Protein AF-A0A845ZC72-F1 (afdb_monomer_lite)

pLDDT: mean 88.49, std 12.2, range [38.62, 98.19]

Secondary structure (DSSP, 8-state):
--HHHHHHHHTTT---SB--TT-SSSS-HHHHHHHHHHHHHS-GGG--HHHHTTSEEEEBTTSBEEESSSTTSPBBP-TT--HHHHHHHHHTT--BB---HHHHHHHHHHHHHSTTSS-PBP-HHHHHHHHHHHHHHH-PPPP-HHHHHHHHHHHT-GGGGSSTTPPPHHHHHHHHHSS-EEPTTS-EE-TTSTT-----TT-PPP--------

Radius of gyration: 21.32 Å; chains: 1; bounding box: 59×28×67 Å

Structure (mmCIF, N/CA/C/O backbone):
data_AF-A0A845ZC72-F1
#
_entry.id   AF-A0A845ZC72-F1
#
loop_
_atom_site.group_PDB
_atom_site.id
_atom_site.type_symbol
_atom_site.label_atom_id
_atom_site.label_alt_id
_atom_site.label_comp_id
_atom_site.label_asym_id
_atom_site.label_entity_id
_atom_site.label_seq_id
_atom_site.pdbx_PDB_ins_code
_atom_site.Cartn_x
_atom_site.Cartn_y
_atom_site.Cartn_z
_atom_site.occupancy
_atom_site.B_iso_or_equiv
_atom_site.auth_seq_id
_atom_site.auth_comp_id
_atom_site.auth_asym_id
_atom_site.auth_atom_id
_atom_site.pdbx_PDB_model_num
ATOM 1 N N . MET A 1 1 ? -19.278 8.311 24.575 1.00 68.69 1 MET A N 1
ATOM 2 C CA . MET A 1 1 ? -18.038 8.676 23.867 1.00 68.69 1 MET A CA 1
ATOM 3 C C . MET A 1 1 ? -18.352 8.708 22.385 1.00 68.69 1 MET A C 1
ATOM 5 O O . MET A 1 1 ? -18.855 7.712 21.873 1.00 68.69 1 MET A O 1
ATOM 9 N N . ASN A 1 2 ? -18.176 9.854 21.730 1.00 89.12 2 ASN A N 1
ATOM 10 C CA . ASN A 1 2 ? -18.371 9.951 20.277 1.00 89.12 2 ASN A CA 1
ATOM 11 C C . ASN A 1 2 ? -17.138 9.403 19.524 1.00 89.12 2 ASN A C 1
ATOM 13 O O . ASN A 1 2 ? -16.085 9.188 20.126 1.00 89.12 2 ASN A O 1
ATOM 17 N N . ALA A 1 3 ? -17.265 9.151 18.217 1.00 89.88 3 ALA A N 1
ATOM 18 C CA . ALA A 1 3 ? -16.192 8.538 17.425 1.00 89.88 3 ALA A CA 1
ATOM 19 C C . ALA A 1 3 ? -14.898 9.373 17.433 1.00 89.88 3 ALA A C 1
ATOM 21 O O . ALA A 1 3 ? -13.806 8.815 17.501 1.00 89.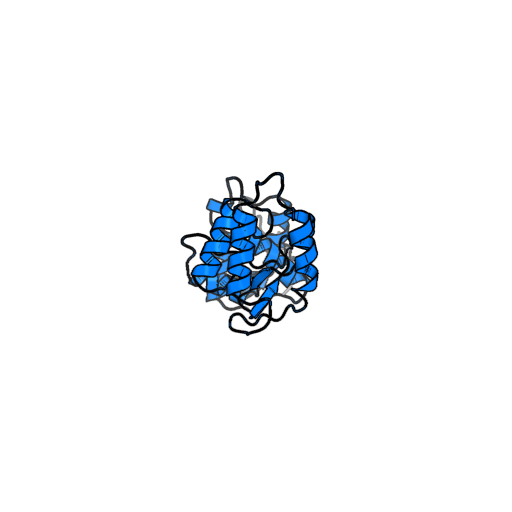88 3 ALA A O 1
ATOM 22 N N . THR A 1 4 ? -15.014 10.702 17.420 1.00 92.38 4 THR A N 1
ATOM 23 C CA . THR A 1 4 ? -13.878 11.630 17.472 1.00 92.38 4 THR A CA 1
ATOM 24 C C . THR A 1 4 ? -13.120 11.545 18.798 1.00 92.38 4 THR A C 1
ATOM 26 O O . THR A 1 4 ? -11.896 11.458 18.801 1.00 92.38 4 THR A O 1
ATOM 29 N N . GLU A 1 5 ? -13.826 11.540 19.930 1.00 91.25 5 GLU A N 1
ATOM 30 C CA . GLU A 1 5 ? -13.237 11.336 21.260 1.00 91.25 5 GLU A CA 1
ATOM 31 C C . GLU A 1 5 ? -12.552 9.977 21.356 1.00 91.25 5 GLU A C 1
ATOM 33 O O . GLU A 1 5 ? -11.440 9.888 21.870 1.00 91.25 5 GLU A O 1
ATOM 38 N N . PHE A 1 6 ? -13.190 8.929 20.824 1.00 91.19 6 PHE A N 1
ATOM 39 C CA . PHE A 1 6 ? -12.589 7.603 20.791 1.00 91.19 6 PHE A CA 1
ATOM 40 C C . PHE A 1 6 ? -11.282 7.612 19.998 1.00 91.19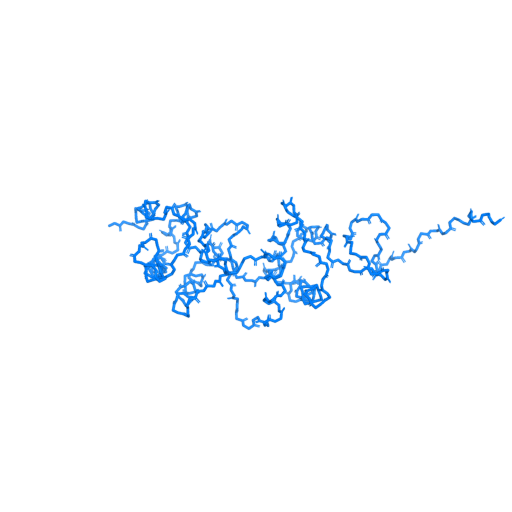 6 PHE A C 1
ATOM 42 O O . PHE A 1 6 ? -10.259 7.206 20.538 1.00 91.19 6 PHE A O 1
ATOM 49 N N . ALA A 1 7 ? -11.281 8.161 18.777 1.00 90.62 7 ALA A N 1
ATOM 50 C CA . ALA A 1 7 ? -10.077 8.280 17.958 1.00 90.62 7 ALA A CA 1
ATOM 51 C C . ALA A 1 7 ? -8.967 9.071 18.672 1.00 90.62 7 ALA A C 1
ATOM 53 O O . ALA A 1 7 ? -7.827 8.626 18.708 1.00 90.62 7 ALA A O 1
ATOM 54 N N . ARG A 1 8 ? -9.285 10.191 19.334 1.00 90.88 8 ARG A N 1
ATOM 55 C CA . ARG A 1 8 ? -8.293 10.950 20.122 1.00 90.88 8 ARG A CA 1
ATOM 56 C C . ARG A 1 8 ? -7.717 10.158 21.288 1.00 90.88 8 ARG A C 1
ATOM 58 O O . ARG A 1 8 ? -6.565 10.361 21.639 1.00 90.88 8 ARG A O 1
ATOM 65 N N . ASN A 1 9 ? -8.480 9.251 21.885 1.00 89.12 9 ASN A N 1
ATOM 66 C CA . ASN A 1 9 ? -7.958 8.412 22.959 1.00 89.12 9 ASN A CA 1
ATOM 67 C C . ASN A 1 9 ? -7.006 7.322 22.437 1.00 89.12 9 ASN A C 1
ATOM 69 O O . ASN A 1 9 ? -6.094 6.929 23.163 1.00 89.12 9 ASN A O 1
ATOM 73 N N . LEU A 1 10 ? -7.153 6.872 21.182 1.00 89.62 10 LEU A N 1
ATOM 74 C CA . LEU A 1 10 ? -6.269 5.858 20.589 1.00 89.62 10 LEU A CA 1
ATOM 75 C C . LEU A 1 10 ? -4.829 6.357 20.394 1.00 89.62 10 LEU A C 1
ATOM 77 O O . LEU A 1 10 ? -3.909 5.544 20.459 1.00 89.62 10 LEU A O 1
ATOM 81 N N . THR A 1 11 ? -4.595 7.666 20.217 1.00 82.12 11 THR A N 1
ATOM 82 C CA . THR A 1 11 ? -3.225 8.210 20.085 1.00 82.12 11 THR A CA 1
ATOM 83 C C . THR A 1 11 ? -2.376 7.978 21.334 1.00 82.12 11 THR A C 1
ATOM 85 O O . THR A 1 11 ? -1.157 7.944 21.241 1.00 82.12 11 THR A O 1
ATOM 88 N N . ASN A 1 12 ? -3.006 7.800 22.499 1.00 81.56 12 ASN A N 1
ATOM 89 C CA . ASN A 1 12 ? -2.303 7.492 23.747 1.00 81.56 12 ASN A CA 1
ATOM 90 C C . ASN A 1 12 ? -1.957 5.999 23.878 1.00 81.56 12 ASN A C 1
ATOM 92 O O . ASN A 1 12 ? -1.184 5.628 24.756 1.00 81.56 12 ASN A O 1
ATOM 96 N N . ILE A 1 13 ? -2.556 5.148 23.040 1.00 79.38 13 ILE A N 1
ATOM 97 C CA . ILE A 1 13 ? -2.392 3.689 23.061 1.00 79.38 13 ILE A CA 1
ATOM 98 C C . ILE A 1 13 ? -1.370 3.263 22.006 1.00 79.38 13 ILE A C 1
ATOM 100 O O . ILE A 1 13 ? -0.486 2.458 22.280 1.00 79.38 13 ILE A O 1
ATOM 104 N N . VAL A 1 14 ? -1.469 3.821 20.800 1.00 79.38 14 VAL A N 1
ATOM 105 C CA . VAL A 1 14 ? -0.548 3.523 19.700 1.00 79.38 14 VAL A CA 1
ATOM 106 C C . VAL A 1 14 ? 0.698 4.394 19.839 1.00 79.38 14 VAL A C 1
ATOM 108 O O . VAL A 1 14 ? 0.774 5.487 19.284 1.00 79.38 14 VAL A O 1
ATOM 111 N N . SER A 1 15 ? 1.666 3.916 20.619 1.00 67.00 15 SER A N 1
ATOM 112 C CA . SER A 1 15 ? 2.926 4.622 20.895 1.00 67.00 15 SER A CA 1
ATOM 113 C C . SER A 1 15 ? 4.124 4.093 20.100 1.00 67.00 15 SER A C 1
ATOM 115 O O . SER A 1 15 ? 5.144 4.775 20.011 1.00 67.00 15 SER A O 1
ATOM 117 N N . SER A 1 16 ? 4.008 2.897 19.514 1.00 67.94 16 SER A N 1
ATOM 118 C CA . SER A 1 16 ? 5.070 2.225 18.762 1.00 67.94 16 SER A CA 1
ATOM 119 C C . SER A 1 16 ? 4.627 1.913 17.337 1.00 67.94 16 SER A C 1
ATOM 121 O O . SER A 1 16 ? 3.490 1.505 17.101 1.00 67.94 16 SER A O 1
ATOM 123 N N . ILE A 1 17 ? 5.561 2.072 16.400 1.00 81.50 17 ILE A N 1
ATOM 124 C CA . ILE A 1 17 ? 5.427 1.605 15.016 1.00 81.50 17 ILE A CA 1
ATOM 125 C C . ILE A 1 17 ? 5.755 0.119 14.884 1.00 81.50 17 ILE A C 1
ATOM 127 O O . ILE A 1 17 ? 5.229 -0.522 13.989 1.00 81.50 17 ILE A O 1
ATOM 131 N N . GLN A 1 18 ? 6.577 -0.449 15.772 1.00 91.38 18 GLN A N 1
ATOM 132 C CA . GLN A 1 18 ? 6.857 -1.882 15.770 1.00 91.38 18 GLN A CA 1
ATOM 133 C C . GLN A 1 18 ? 5.648 -2.629 16.328 1.00 91.38 18 GLN A C 1
ATOM 135 O O . GLN A 1 18 ? 5.233 -2.377 17.464 1.00 91.38 18 GLN A O 1
ATOM 140 N N . TRP A 1 19 ? 5.103 -3.546 15.534 1.00 92.31 19 TRP A N 1
ATOM 141 C CA . TRP A 1 19 ? 3.861 -4.237 15.834 1.00 92.31 19 TRP A CA 1
ATOM 142 C C . TRP A 1 19 ? 4.103 -5.677 16.265 1.00 92.31 19 TRP A C 1
ATOM 144 O O . TRP A 1 19 ? 4.835 -6.429 15.626 1.00 92.31 19 TRP A O 1
ATOM 154 N N . GLN A 1 20 ? 3.467 -6.064 17.367 1.00 92.62 20 GLN A N 1
ATOM 155 C CA . GLN A 1 20 ? 3.511 -7.420 17.902 1.00 92.62 20 GLN A CA 1
ATOM 156 C C . GLN A 1 20 ? 2.084 -7.982 17.894 1.00 92.62 20 GLN A C 1
ATOM 158 O O . GLN A 1 20 ? 1.360 -7.807 18.876 1.00 92.62 20 GLN A O 1
ATOM 163 N N . PRO A 1 21 ? 1.645 -8.647 16.807 1.00 92.19 21 PRO A N 1
ATOM 164 C CA . PRO A 1 21 ? 0.250 -9.071 16.651 1.00 92.19 21 PRO A CA 1
ATOM 165 C C . PRO A 1 21 ? -0.219 -10.009 17.771 1.00 92.19 21 PRO A C 1
ATOM 167 O O . PRO A 1 21 ? -1.359 -9.908 18.220 1.00 92.19 21 PRO A O 1
ATOM 170 N N . HIS A 1 22 ? 0.681 -10.860 18.273 1.00 93.00 22 HIS A N 1
ATOM 171 C CA . HIS A 1 22 ? 0.429 -11.809 19.365 1.00 93.00 22 HIS A CA 1
ATOM 172 C C . HIS A 1 22 ? 0.960 -11.331 20.728 1.00 93.00 22 HIS A C 1
ATOM 174 O O . HIS A 1 22 ? 1.070 -12.126 21.659 1.00 93.00 22 HIS A O 1
ATOM 180 N N . GLY A 1 23 ? 1.338 -10.054 20.845 1.00 87.81 23 GLY A N 1
ATOM 181 C CA . GLY A 1 23 ? 1.827 -9.475 22.093 1.00 87.81 23 GLY A CA 1
ATOM 182 C C . GLY A 1 23 ? 0.712 -9.241 23.116 1.00 87.81 23 GLY A C 1
ATOM 183 O O . GLY A 1 23 ? -0.449 -9.012 22.772 1.00 87.81 23 GLY A O 1
ATOM 184 N N . GLU A 1 24 ? 1.077 -9.242 24.398 1.00 87.50 24 GLU A N 1
ATOM 185 C CA . GLU A 1 24 ? 0.153 -8.921 25.498 1.00 87.50 24 GLU A CA 1
ATOM 186 C C . GLU A 1 24 ? -0.160 -7.417 25.582 1.00 87.50 24 GLU A C 1
ATOM 188 O O . GLU A 1 24 ? -1.193 -7.017 26.118 1.00 87.50 24 GLU A O 1
ATOM 193 N N . ASN A 1 25 ? 0.717 -6.578 25.020 1.00 87.94 25 ASN A N 1
ATOM 194 C CA . ASN A 1 25 ? 0.577 -5.126 25.019 1.00 87.94 25 ASN A CA 1
ATOM 195 C C . ASN A 1 25 ? -0.193 -4.626 23.795 1.00 87.94 25 ASN A C 1
ATOM 197 O O . ASN A 1 25 ? -0.090 -5.175 22.699 1.00 87.94 25 ASN A O 1
ATOM 201 N N . LEU A 1 26 ? -0.923 -3.526 23.979 1.00 89.75 26 LEU A N 1
ATOM 202 C CA . LEU A 1 26 ? -1.581 -2.820 22.886 1.00 89.75 26 LEU A CA 1
ATOM 203 C C . LEU A 1 26 ? -0.580 -1.936 22.119 1.00 89.75 26 LEU A C 1
ATOM 205 O O . LEU A 1 26 ? 0.311 -1.362 22.747 1.00 89.75 26 LEU A O 1
ATOM 209 N N . PRO A 1 27 ? -0.759 -1.756 20.799 1.00 92.25 27 PRO A N 1
ATOM 210 C CA . PRO A 1 27 ? -1.765 -2.401 19.952 1.00 92.25 27 PRO A CA 1
ATOM 211 C C . PRO A 1 27 ? -1.371 -3.836 19.547 1.00 92.25 27 PRO A C 1
ATOM 213 O O . PRO A 1 27 ? -0.310 -4.053 18.968 1.00 92.25 27 PRO A O 1
ATOM 216 N N . ASN A 1 28 ? -2.265 -4.803 19.778 1.00 93.19 28 ASN A N 1
ATOM 217 C CA . ASN A 1 28 ? -2.160 -6.177 19.268 1.00 93.19 28 ASN A CA 1
ATOM 218 C C . ASN A 1 28 ? -3.296 -6.477 18.275 1.00 93.19 28 ASN A C 1
ATOM 220 O O . ASN A 1 28 ? -4.159 -5.631 18.026 1.00 93.19 28 ASN A O 1
ATOM 224 N N . GLU A 1 29 ? -3.290 -7.668 17.680 1.00 95.38 29 GLU A N 1
ATOM 225 C CA . GLU A 1 29 ? -4.225 -8.031 16.610 1.00 95.38 29 GLU A CA 1
ATOM 226 C C . GLU A 1 29 ? -5.695 -7.980 17.048 1.00 95.38 29 GLU A C 1
ATOM 228 O O . GLU A 1 29 ? -6.516 -7.340 16.392 1.00 95.38 29 GLU A O 1
ATOM 233 N N . GLN A 1 30 ? -6.021 -8.585 18.193 1.00 96.31 30 GLN A N 1
ATOM 234 C CA . GLN A 1 30 ? -7.389 -8.615 18.722 1.00 96.31 30 GLN A CA 1
ATOM 235 C C . GLN A 1 30 ? -7.934 -7.206 18.976 1.00 96.31 30 GLN A C 1
ATOM 237 O O . GLN A 1 30 ? -9.091 -6.904 18.680 1.00 96.31 30 GLN A O 1
ATOM 242 N N . TRP A 1 31 ? -7.086 -6.308 19.474 1.00 95.69 31 TRP A N 1
ATOM 243 C CA . TRP A 1 31 ? -7.454 -4.910 19.642 1.00 95.69 31 TRP A CA 1
ATOM 244 C C . TRP A 1 31 ? -7.689 -4.199 18.304 1.00 95.69 31 TRP A C 1
ATOM 246 O O . TRP A 1 31 ? -8.694 -3.498 18.171 1.00 95.69 31 TRP A O 1
ATOM 256 N N . LEU A 1 32 ? -6.830 -4.405 17.299 1.00 96.31 32 LEU A N 1
ATOM 257 C CA . LEU A 1 32 ? -7.022 -3.811 15.969 1.00 96.31 32 LEU A CA 1
ATOM 258 C C . LEU A 1 32 ? -8.321 -4.286 15.314 1.00 96.31 32 LEU A C 1
ATOM 260 O O . LEU A 1 32 ? -9.049 -3.462 14.760 1.00 96.31 32 LEU A O 1
ATOM 264 N N . ILE A 1 33 ? -8.665 -5.572 15.440 1.00 98.19 33 ILE A N 1
ATOM 265 C CA . ILE A 1 33 ? -9.938 -6.122 14.947 1.00 98.19 33 ILE A CA 1
ATOM 266 C C . ILE A 1 33 ? -11.120 -5.340 15.535 1.00 98.19 33 ILE A C 1
ATOM 268 O O . ILE A 1 33 ? -12.023 -4.923 14.805 1.00 98.19 33 ILE A O 1
ATOM 272 N N . LEU A 1 34 ? -11.112 -5.096 16.849 1.00 97.62 34 LEU A N 1
ATOM 273 C CA . LEU A 1 34 ? -12.169 -4.337 17.523 1.00 97.62 34 LEU A CA 1
ATOM 274 C C . LEU A 1 34 ? -12.214 -2.873 17.069 1.00 97.62 34 LEU A C 1
ATOM 276 O O . LEU A 1 34 ? -13.304 -2.334 16.871 1.00 97.62 34 LEU A O 1
ATOM 280 N N . VAL A 1 35 ? -11.056 -2.241 16.865 1.00 97.00 35 VAL A N 1
ATOM 281 C CA . VAL A 1 35 ? -10.960 -0.863 16.360 1.00 97.00 35 VAL A CA 1
ATOM 282 C C . VAL A 1 35 ? -11.558 -0.750 14.954 1.00 97.00 35 VAL A C 1
ATOM 284 O O . VAL A 1 35 ? -12.404 0.118 14.722 1.00 97.00 35 VAL A O 1
ATOM 287 N N . TYR A 1 36 ? -11.195 -1.645 14.030 1.00 98.06 36 TYR A N 1
ATOM 288 C CA . TYR A 1 36 ? -11.752 -1.651 12.673 1.00 98.06 36 TYR A CA 1
ATOM 289 C C . TYR A 1 36 ? -13.254 -1.940 12.667 1.00 98.06 36 TYR A C 1
ATOM 291 O O . TYR A 1 36 ? -14.009 -1.227 11.999 1.00 98.06 36 TYR A O 1
ATOM 299 N N . ARG A 1 37 ? -13.720 -2.915 13.459 1.00 97.94 37 ARG A N 1
ATOM 300 C CA . ARG A 1 37 ? -15.158 -3.198 13.612 1.00 97.94 37 ARG A CA 1
ATOM 301 C C . ARG A 1 37 ? -15.916 -1.976 14.135 1.00 97.94 37 ARG A C 1
ATOM 303 O O . ARG A 1 37 ? -16.939 -1.616 13.564 1.00 97.94 37 ARG A O 1
ATOM 310 N N . TYR A 1 38 ? -15.388 -1.282 15.146 1.00 97.19 38 TYR A N 1
ATOM 311 C CA . TYR A 1 38 ? -16.006 -0.064 15.673 1.00 97.19 38 TYR A CA 1
ATOM 312 C C . TYR A 1 38 ? -16.169 1.015 14.594 1.00 97.19 38 TYR A C 1
ATOM 314 O O . TYR A 1 38 ? -17.272 1.520 14.393 1.00 97.19 38 TYR A O 1
ATOM 322 N N . PHE A 1 39 ? -15.100 1.359 13.867 1.00 97.00 39 PHE A N 1
ATOM 323 C CA . PHE A 1 39 ? -15.170 2.418 12.852 1.00 97.00 39 PHE A CA 1
ATOM 324 C C . PHE A 1 39 ? -15.942 2.015 11.592 1.00 97.00 39 PHE A C 1
ATOM 326 O O . PHE A 1 39 ? -16.454 2.889 10.891 1.00 97.00 39 PHE A O 1
ATOM 333 N N . THR A 1 40 ? -16.096 0.717 11.329 1.00 97.31 40 THR A N 1
ATOM 334 C CA . THR A 1 40 ? -16.990 0.214 10.275 1.00 97.31 40 THR A CA 1
ATOM 335 C C . THR A 1 40 ? -18.453 0.563 10.572 1.00 97.31 40 THR A C 1
ATOM 337 O O . THR A 1 40 ? -19.181 0.988 9.676 1.00 97.31 40 THR A O 1
ATOM 340 N N . GLU A 1 41 ? -18.877 0.479 11.835 1.00 96.25 41 GLU A N 1
ATOM 341 C CA . GLU A 1 41 ? -20.245 0.827 12.250 1.00 96.25 41 GLU A CA 1
ATOM 342 C C . GLU A 1 41 ? -20.494 2.345 12.327 1.00 96.25 41 GLU A C 1
ATOM 344 O O . GLU A 1 41 ? -21.639 2.807 12.328 1.00 96.25 41 GLU A O 1
ATOM 349 N N . VAL A 1 42 ? -19.435 3.162 12.359 1.00 94.56 42 VAL A N 1
ATOM 350 C CA . VAL A 1 42 ? -19.565 4.624 12.342 1.00 94.56 42 VAL A CA 1
ATOM 351 C C . VAL A 1 42 ? -20.048 5.089 10.967 1.00 94.56 42 VAL A C 1
ATOM 353 O O . VAL A 1 42 ? -19.502 4.730 9.927 1.00 94.56 42 VAL A O 1
ATOM 356 N N . ASN A 1 43 ? -21.067 5.950 10.945 1.00 91.56 43 ASN A N 1
ATOM 357 C CA . ASN A 1 43 ? -21.563 6.551 9.708 1.00 91.56 43 ASN A CA 1
ATOM 358 C C . ASN A 1 43 ? -20.470 7.351 8.985 1.00 91.56 43 ASN A C 1
ATOM 360 O O . ASN A 1 43 ? -19.755 8.129 9.611 1.00 91.56 43 ASN A O 1
ATOM 364 N N . LYS A 1 44 ? -20.430 7.274 7.646 1.00 88.19 44 LYS A N 1
ATOM 365 C CA . LYS A 1 44 ? -19.425 7.956 6.804 1.00 88.19 44 LYS A CA 1
ATOM 366 C C . LYS A 1 44 ? -19.279 9.456 7.100 1.00 88.19 44 LYS A C 1
ATOM 368 O O . LYS A 1 44 ? -18.172 9.974 7.112 1.00 88.19 44 LYS A O 1
ATOM 373 N N . ARG A 1 45 ? -20.386 10.160 7.377 1.00 88.81 45 ARG A N 1
ATOM 374 C CA . ARG A 1 45 ? -20.384 11.605 7.705 1.00 88.81 45 ARG A CA 1
ATOM 375 C C . ARG A 1 45 ? -19.804 11.932 9.085 1.00 88.81 45 ARG A C 1
ATOM 377 O O . ARG A 1 45 ? -19.506 13.088 9.351 1.00 88.81 45 ARG A O 1
ATOM 384 N N . SER A 1 46 ? -19.705 10.940 9.960 1.00 91.81 46 SER A N 1
ATOM 385 C CA . SER A 1 46 ? -19.259 11.078 11.349 1.00 91.81 46 SER A CA 1
ATOM 386 C C . SER A 1 46 ? -17.927 10.373 11.603 1.00 91.81 46 SER A C 1
ATOM 388 O O . SER A 1 46 ? -17.476 10.332 12.746 1.00 91.81 46 SER A O 1
ATOM 390 N N . LEU A 1 47 ? -17.313 9.802 10.562 1.00 94.69 47 LEU A N 1
ATOM 391 C CA . LEU A 1 47 ? -16.011 9.166 10.665 1.00 94.69 47 LEU A CA 1
ATOM 392 C C . LEU A 1 47 ? -14.944 10.248 10.921 1.00 94.69 47 LEU A C 1
ATOM 394 O O . LEU A 1 47 ? -14.832 11.182 10.124 1.00 94.69 47 LEU A O 1
ATOM 398 N N . PRO A 1 48 ? -14.154 10.149 12.003 1.00 95.00 48 PRO A N 1
ATOM 399 C CA . PRO A 1 48 ? -13.161 11.157 12.368 1.00 95.00 48 PRO A CA 1
ATOM 400 C C . PRO A 1 48 ? -11.865 10.950 11.569 1.00 95.00 48 PRO A C 1
ATOM 402 O O . PRO A 1 48 ? -10.849 10.500 12.095 1.00 95.00 48 PRO A O 1
ATOM 405 N N . VAL A 1 49 ? -11.924 11.209 10.261 1.00 94.38 49 VAL A N 1
ATOM 406 C CA . VAL A 1 49 ? -10.835 10.910 9.315 1.00 94.38 49 VAL A CA 1
ATOM 407 C C . VAL A 1 49 ? -9.523 11.580 9.720 1.00 94.38 49 VAL A C 1
ATOM 409 O O . VAL A 1 49 ? -8.480 10.929 9.719 1.00 94.38 49 VAL A O 1
ATOM 412 N N . ASP A 1 50 ? -9.573 12.855 10.103 1.00 93.56 50 ASP A N 1
ATOM 413 C CA . ASP A 1 50 ? -8.377 13.630 10.445 1.00 93.56 50 ASP A CA 1
ATOM 414 C C . ASP A 1 50 ? -7.700 13.125 11.719 1.00 93.56 50 ASP A C 1
ATOM 416 O O . ASP A 1 50 ? -6.473 13.155 11.828 1.00 93.56 50 ASP A O 1
ATOM 420 N N . GLU A 1 51 ? -8.474 12.649 12.695 1.00 94.25 51 GLU A N 1
ATOM 421 C CA . GLU A 1 51 ? -7.932 11.972 13.866 1.00 94.25 51 GLU A CA 1
ATOM 422 C C . GLU A 1 51 ? -7.336 10.610 13.501 1.00 94.25 51 GLU A C 1
ATOM 424 O O . GLU A 1 51 ? -6.230 10.301 13.936 1.00 94.25 51 GLU A O 1
ATOM 429 N N . LEU A 1 52 ? -8.019 9.816 12.673 1.00 94.62 52 LEU A N 1
ATOM 430 C CA . LEU A 1 52 ? -7.563 8.473 12.304 1.00 94.62 52 LEU A CA 1
ATOM 431 C C . LEU A 1 52 ? -6.268 8.479 11.491 1.00 94.62 52 LEU A C 1
ATOM 433 O O . LEU A 1 52 ? -5.407 7.634 11.721 1.00 94.62 52 LEU A O 1
ATOM 437 N N . LYS A 1 53 ? -6.072 9.463 10.605 1.00 94.25 53 LYS A N 1
ATOM 438 C CA . LYS A 1 53 ? -4.819 9.628 9.843 1.00 94.25 53 LYS A CA 1
ATOM 439 C C . LYS A 1 53 ? -3.590 9.869 10.725 1.00 94.25 53 LYS A C 1
ATOM 441 O O . LYS A 1 53 ? -2.465 9.688 10.273 1.00 94.25 53 LYS A O 1
ATOM 446 N N . LYS A 1 54 ? -3.776 10.268 11.987 1.00 92.25 54 LYS A N 1
ATOM 447 C CA . LYS A 1 54 ? -2.673 10.507 12.931 1.00 92.25 54 LYS A CA 1
ATOM 448 C C . LYS A 1 54 ? -2.218 9.233 13.641 1.00 92.25 54 LYS A C 1
ATOM 450 O O . LYS A 1 54 ? -1.179 9.260 14.295 1.00 92.25 54 LYS A O 1
ATOM 455 N N . ILE A 1 55 ? -2.960 8.135 13.512 1.00 92.94 55 ILE A N 1
ATOM 456 C CA . ILE A 1 55 ? -2.771 6.917 14.299 1.00 92.94 55 ILE A CA 1
ATOM 457 C C . ILE A 1 55 ? -2.256 5.806 13.392 1.00 92.94 55 ILE A C 1
ATOM 459 O O . ILE A 1 55 ? -2.814 5.559 12.322 1.00 92.94 55 ILE A O 1
ATOM 463 N N . SER A 1 56 ? -1.202 5.120 13.829 1.00 94.94 56 SER A N 1
ATOM 464 C CA . SER A 1 56 ? -0.686 3.949 13.126 1.00 94.94 56 SER A CA 1
ATOM 465 C C . SER A 1 56 ? -1.588 2.737 13.365 1.00 94.94 56 SER A C 1
ATOM 467 O O . SER A 1 56 ? -1.475 2.064 14.385 1.00 94.94 56 SER A O 1
ATOM 469 N N . LEU A 1 57 ? -2.518 2.488 12.445 1.00 95.44 57 LEU A N 1
ATOM 470 C CA . LEU A 1 57 ? -3.501 1.400 12.543 1.00 95.44 57 LEU A CA 1
ATOM 471 C C . LEU A 1 57 ? -3.351 0.349 11.441 1.00 95.44 57 LEU A C 1
ATOM 473 O O . LEU A 1 57 ? -3.904 -0.737 11.575 1.00 95.44 57 LEU A O 1
ATOM 477 N N . VAL A 1 58 ? -2.633 0.666 10.362 1.00 96.62 58 VAL A N 1
ATOM 478 C CA . VAL A 1 58 ? -2.563 -0.172 9.162 1.00 96.62 58 VAL A CA 1
ATOM 479 C C . VAL A 1 58 ? -1.378 -1.131 9.286 1.00 96.62 58 VAL A C 1
ATOM 481 O O . VAL A 1 58 ? -0.243 -0.651 9.288 1.00 96.62 58 VAL A O 1
ATOM 484 N N . PRO A 1 59 ? -1.597 -2.449 9.416 1.00 96.38 59 PRO A N 1
ATOM 485 C CA . PRO A 1 59 ? -0.503 -3.404 9.550 1.00 96.38 59 PRO A CA 1
ATOM 486 C C . PRO A 1 59 ? 0.210 -3.584 8.211 1.00 96.38 59 PRO A C 1
ATOM 488 O O . PRO A 1 59 ? -0.444 -3.732 7.183 1.00 96.38 59 PRO A O 1
ATOM 491 N N . GLY A 1 60 ? 1.538 -3.541 8.223 1.00 96.06 60 GLY A N 1
ATOM 492 C CA . GLY A 1 60 ? 2.391 -3.825 7.075 1.00 96.06 60 GLY A CA 1
ATOM 493 C C . GLY A 1 60 ? 3.033 -5.209 7.155 1.00 96.06 60 GLY A C 1
ATOM 494 O O . GLY A 1 60 ? 3.242 -5.760 8.237 1.00 96.06 60 GLY A O 1
ATOM 495 N N . ASN A 1 61 ? 3.423 -5.737 5.996 1.00 94.12 61 ASN A N 1
ATOM 496 C CA . ASN A 1 61 ? 4.137 -7.010 5.834 1.00 94.12 61 ASN A CA 1
ATOM 497 C C . ASN A 1 61 ? 5.598 -7.009 6.330 1.00 94.12 61 ASN A C 1
ATOM 499 O O . ASN A 1 61 ? 6.382 -7.902 6.011 1.00 94.12 61 ASN A O 1
ATOM 503 N N . ASP A 1 62 ? 5.987 -5.971 7.057 1.00 93.44 62 ASP A N 1
ATOM 504 C CA . ASP A 1 62 ? 7.302 -5.751 7.647 1.00 93.44 62 ASP A CA 1
ATOM 505 C C . ASP A 1 62 ? 7.228 -5.667 9.183 1.00 93.44 62 ASP A C 1
ATOM 507 O O . ASP A 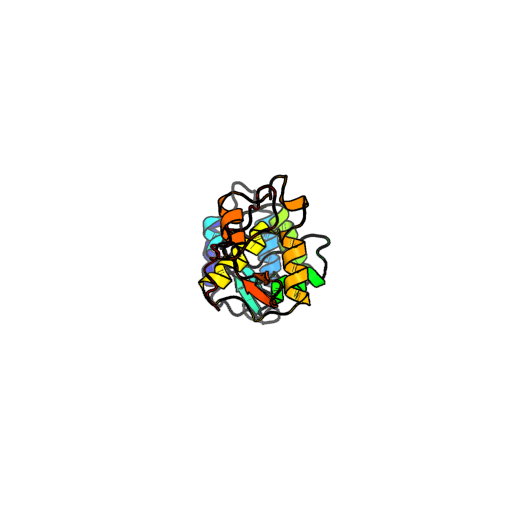1 62 ? 8.163 -5.214 9.842 1.00 93.44 62 ASP A O 1
ATOM 511 N N . SER A 1 63 ? 6.115 -6.133 9.766 1.00 92.31 63 SER A N 1
ATOM 512 C CA . SER A 1 63 ? 5.838 -6.085 11.209 1.00 92.31 63 SER A CA 1
ATOM 513 C C . SER A 1 63 ? 5.756 -4.663 11.781 1.00 92.31 63 SER A C 1
ATOM 515 O O . SER A 1 63 ? 6.019 -4.455 12.971 1.00 92.31 63 SER A O 1
ATOM 517 N N . GLN A 1 64 ? 5.379 -3.678 10.960 1.00 95.38 64 GLN A N 1
ATOM 518 C CA . GLN A 1 64 ? 5.125 -2.309 11.405 1.00 95.38 64 GLN A CA 1
ATOM 519 C C . GLN A 1 64 ? 3.655 -1.902 11.257 1.00 95.38 64 GLN A C 1
ATOM 521 O O . GLN A 1 64 ? 2.932 -2.396 10.395 1.00 95.38 64 GLN A O 1
ATOM 526 N N . LEU A 1 65 ? 3.210 -0.967 12.100 1.00 95.69 65 LEU A N 1
ATOM 527 C CA . LEU A 1 65 ? 1.948 -0.251 11.935 1.00 95.69 65 LEU A CA 1
ATOM 528 C C . LEU A 1 65 ? 2.183 1.114 11.297 1.00 95.69 65 LEU A C 1
ATOM 530 O O . LEU A 1 65 ? 3.024 1.908 11.728 1.00 95.69 65 LEU A O 1
ATOM 534 N N . TYR A 1 66 ? 1.335 1.425 10.326 1.00 95.81 66 TYR A N 1
ATOM 535 C CA . TYR A 1 66 ? 1.394 2.637 9.531 1.00 95.81 66 TYR A CA 1
ATOM 536 C C . TYR A 1 66 ? 0.162 3.503 9.731 1.00 95.81 66 TYR A C 1
ATOM 538 O O . TYR A 1 66 ? -0.957 3.031 9.949 1.00 95.81 66 TYR A O 1
ATOM 546 N N . GLN A 1 67 ? 0.378 4.808 9.613 1.00 95.31 67 GLN A N 1
ATOM 547 C CA . GLN A 1 67 ? -0.702 5.775 9.485 1.00 95.31 67 GLN A CA 1
ATOM 548 C C . GLN A 1 67 ? -1.439 5.557 8.163 1.00 95.31 67 GLN A C 1
ATOM 550 O O . GLN A 1 67 ? -0.815 5.298 7.130 1.00 95.31 67 GLN A O 1
ATOM 555 N N . GLY A 1 68 ? -2.764 5.679 8.201 1.00 94.94 68 GLY A N 1
ATOM 556 C CA . GLY A 1 68 ? -3.596 5.681 7.003 1.00 94.94 68 GLY A CA 1
ATOM 557 C C . GLY A 1 68 ? -3.554 7.025 6.275 1.00 94.94 68 GLY A C 1
ATOM 558 O O . GLY A 1 68 ? -3.294 8.067 6.877 1.00 94.94 68 GLY A O 1
ATOM 559 N N . GLY A 1 69 ? -3.874 7.022 4.985 1.00 93.00 69 GLY A N 1
ATOM 560 C CA . GLY A 1 69 ? -4.034 8.242 4.204 1.00 93.00 69 GLY A CA 1
ATOM 561 C C . GLY A 1 69 ? -2.722 8.886 3.744 1.00 93.00 69 GLY A C 1
ATOM 562 O O . GLY A 1 69 ? -2.750 10.059 3.372 1.00 93.00 69 GLY A O 1
ATOM 563 N N . LEU A 1 70 ? -1.603 8.156 3.768 1.00 93.19 70 LEU A N 1
ATOM 564 C CA . LEU A 1 70 ? -0.281 8.613 3.334 1.00 93.19 70 LEU A CA 1
ATOM 565 C C . LEU A 1 70 ? 0.254 7.763 2.174 1.00 93.19 70 LEU A C 1
ATOM 567 O O . LEU A 1 70 ? -0.096 6.601 2.031 1.00 93.19 70 LEU A O 1
ATOM 571 N N . ILE A 1 71 ? 1.203 8.304 1.409 1.00 91.81 71 ILE A N 1
ATOM 572 C CA . ILE A 1 71 ? 1.866 7.584 0.304 1.00 91.81 71 ILE A CA 1
ATOM 573 C C . ILE A 1 71 ? 2.521 6.257 0.731 1.00 91.81 71 ILE A C 1
ATOM 575 O O . ILE A 1 71 ? 2.584 5.303 -0.034 1.00 91.81 71 ILE A O 1
ATOM 579 N N . LYS A 1 72 ? 2.989 6.208 1.984 1.00 91.44 72 LYS A N 1
ATOM 580 C CA . LYS A 1 72 ? 3.621 5.045 2.618 1.00 91.44 72 LYS A CA 1
ATOM 581 C C . LYS A 1 72 ? 2.626 4.101 3.299 1.00 91.44 72 LYS A C 1
ATOM 583 O O . LYS A 1 72 ? 3.053 3.176 3.979 1.00 91.44 72 LYS A O 1
ATOM 588 N N . THR A 1 73 ? 1.326 4.390 3.244 1.00 95.88 73 THR A N 1
ATOM 589 C CA . THR A 1 73 ? 0.317 3.507 3.830 1.00 95.88 73 THR A CA 1
ATOM 590 C C . THR A 1 73 ? 0.342 2.171 3.079 1.00 95.88 73 THR A C 1
ATOM 592 O O . THR A 1 73 ? 0.250 2.192 1.852 1.00 95.88 73 THR A O 1
ATOM 595 N N . PRO A 1 74 ? 0.432 1.026 3.780 1.00 97.06 74 PRO A N 1
ATOM 596 C CA . PRO A 1 74 ? 0.406 -0.281 3.148 1.00 97.06 74 PRO A CA 1
ATOM 597 C C . PRO A 1 74 ? -0.829 -0.461 2.268 1.00 97.06 74 PRO A C 1
ATOM 599 O O . PRO A 1 74 ? -1.947 -0.123 2.673 1.00 97.06 74 PRO A O 1
ATOM 602 N N . LEU A 1 75 ? -0.627 -0.998 1.066 1.00 96.94 75 LEU A N 1
ATOM 603 C CA . LEU A 1 75 ? -1.720 -1.248 0.131 1.00 96.94 75 LEU A CA 1
ATOM 604 C C . LEU A 1 75 ? -2.450 -2.539 0.505 1.00 96.94 75 LEU A C 1
ATOM 606 O O . LEU A 1 75 ? -1.830 -3.575 0.749 1.00 96.94 75 LEU A O 1
ATOM 610 N N . LEU A 1 76 ? -3.779 -2.484 0.532 1.00 96.25 76 LEU A N 1
ATOM 611 C CA . LEU A 1 76 ? -4.623 -3.646 0.781 1.00 96.25 76 LEU A CA 1
ATOM 612 C C . LEU A 1 76 ? -4.699 -4.517 -0.475 1.00 96.25 76 LEU A C 1
ATOM 614 O O . LEU A 1 76 ? -4.960 -4.015 -1.573 1.00 96.25 76 LEU A O 1
ATOM 618 N N . LEU A 1 77 ? -4.519 -5.827 -0.310 1.00 92.62 77 LEU A N 1
ATOM 619 C CA . LEU A 1 77 ? -4.750 -6.779 -1.390 1.00 92.62 77 LEU A CA 1
ATOM 620 C C . LEU A 1 77 ? -6.206 -6.666 -1.870 1.00 92.62 77 LEU A C 1
ATOM 622 O O . LEU A 1 77 ? -7.151 -6.715 -1.083 1.00 92.62 77 LEU A O 1
ATOM 626 N N . GLY A 1 78 ? -6.378 -6.453 -3.173 1.00 82.69 78 GLY A N 1
ATOM 627 C CA . GLY A 1 78 ? -7.678 -6.584 -3.820 1.00 82.69 78 GLY A CA 1
ATOM 628 C C . GLY A 1 78 ? -8.007 -8.048 -4.101 1.00 82.69 78 GLY A C 1
ATOM 629 O O . GLY A 1 78 ? -7.172 -8.937 -3.926 1.00 82.69 78 GLY A O 1
ATOM 630 N N . ASP A 1 79 ? -9.214 -8.288 -4.599 1.00 79.12 79 ASP A N 1
ATOM 631 C CA . ASP A 1 79 ? -9.619 -9.626 -5.016 1.00 79.12 79 ASP A CA 1
ATOM 632 C C . ASP A 1 79 ? -8.801 -10.081 -6.237 1.00 79.12 79 ASP A C 1
ATOM 634 O O . ASP A 1 79 ? -8.590 -9.315 -7.179 1.00 79.12 79 ASP A O 1
ATOM 638 N N . ASN A 1 80 ? -8.388 -11.352 -6.248 1.00 82.94 80 ASN A N 1
ATOM 639 C CA . ASN A 1 80 ? -7.780 -12.034 -7.401 1.00 82.94 80 ASN A CA 1
ATOM 640 C C . ASN A 1 80 ? -6.466 -11.433 -7.945 1.00 82.94 80 ASN A C 1
ATOM 642 O O . ASN A 1 80 ? -6.203 -11.528 -9.146 1.00 82.94 80 ASN A O 1
ATOM 646 N N . ILE A 1 81 ? -5.613 -10.848 -7.100 1.00 89.31 81 ILE A N 1
ATOM 647 C CA . ILE A 1 81 ? -4.264 -10.450 -7.533 1.00 89.31 81 ILE A CA 1
ATOM 648 C C . ILE A 1 81 ? -3.336 -11.671 -7.557 1.00 89.31 81 ILE A C 1
ATOM 650 O O . ILE A 1 81 ? -3.191 -12.368 -6.556 1.00 89.31 81 ILE A O 1
ATOM 654 N N . ASP A 1 82 ? -2.695 -11.920 -8.704 1.00 93.31 82 ASP A N 1
ATOM 655 C CA . ASP A 1 82 ? -1.735 -13.018 -8.882 1.00 93.31 82 ASP A CA 1
ATOM 656 C C . ASP A 1 82 ? -0.555 -12.878 -7.896 1.00 93.31 82 ASP A C 1
ATOM 658 O O . ASP A 1 82 ? 0.049 -11.808 -7.767 1.00 93.31 82 ASP A O 1
ATOM 662 N N . GLU A 1 83 ? -0.177 -13.976 -7.236 1.00 94.75 83 GLU A N 1
ATOM 663 C CA . GLU A 1 83 ? 0.969 -14.054 -6.318 1.00 94.75 83 GLU A CA 1
ATOM 664 C C . GLU A 1 83 ? 2.268 -13.517 -6.938 1.00 94.75 83 GLU A C 1
ATOM 666 O O . GLU A 1 83 ? 3.109 -12.937 -6.249 1.00 94.75 83 GLU A O 1
ATOM 671 N N . LYS A 1 84 ? 2.442 -13.665 -8.255 1.00 96.50 84 LYS A N 1
ATOM 672 C CA . LYS A 1 84 ? 3.593 -13.140 -8.999 1.00 96.50 84 LYS A CA 1
ATOM 673 C C . LYS A 1 84 ? 3.641 -11.614 -9.015 1.00 96.50 84 LYS A C 1
ATOM 675 O O . LYS A 1 84 ? 4.740 -11.055 -9.006 1.00 96.50 84 LYS A O 1
ATOM 680 N N . ILE A 1 85 ? 2.479 -10.962 -9.046 1.00 95.81 85 ILE A N 1
ATOM 681 C CA . ILE A 1 85 ? 2.345 -9.503 -8.968 1.00 95.81 85 ILE A CA 1
ATOM 682 C C . ILE A 1 85 ? 2.627 -9.063 -7.533 1.00 95.81 85 ILE A C 1
ATOM 684 O O . ILE A 1 85 ? 3.443 -8.170 -7.331 1.00 95.81 85 ILE A O 1
ATOM 688 N N . ILE A 1 86 ? 2.052 -9.746 -6.537 1.00 96.31 86 ILE A N 1
ATOM 689 C CA . ILE A 1 86 ? 2.314 -9.482 -5.111 1.00 96.31 86 ILE A CA 1
ATOM 690 C C . ILE A 1 86 ? 3.818 -9.573 -4.816 1.00 96.31 86 ILE A C 1
ATOM 692 O O . ILE A 1 86 ? 4.396 -8.665 -4.220 1.00 96.31 86 ILE A O 1
ATOM 696 N N . ALA A 1 87 ? 4.476 -10.635 -5.284 1.00 96.88 87 ALA A N 1
ATOM 697 C CA . ALA A 1 87 ? 5.912 -10.827 -5.116 1.00 96.88 87 ALA A CA 1
ATOM 698 C C . ALA A 1 87 ? 6.740 -9.742 -5.822 1.00 96.88 87 ALA A C 1
ATOM 700 O O . ALA A 1 87 ? 7.774 -9.337 -5.302 1.00 96.88 87 ALA A O 1
ATOM 701 N N . ALA A 1 88 ? 6.310 -9.265 -6.995 1.00 97.56 88 ALA A N 1
ATOM 702 C CA . ALA A 1 88 ? 6.956 -8.143 -7.670 1.00 97.56 88 ALA A CA 1
ATOM 703 C C . ALA A 1 88 ? 6.784 -6.836 -6.883 1.00 97.56 88 ALA A C 1
ATOM 705 O O . ALA A 1 88 ? 7.772 -6.175 -6.600 1.00 97.56 88 ALA A O 1
ATOM 706 N N . ILE A 1 89 ? 5.572 -6.501 -6.442 1.00 96.88 89 ILE A N 1
ATOM 707 C CA . ILE A 1 89 ? 5.302 -5.292 -5.650 1.00 96.88 89 ILE A CA 1
ATOM 708 C C . ILE A 1 89 ? 6.145 -5.280 -4.360 1.00 96.88 89 ILE A C 1
ATOM 710 O O . ILE A 1 89 ? 6.843 -4.301 -4.095 1.00 96.88 89 ILE A O 1
ATOM 714 N N . LYS A 1 90 ? 6.174 -6.400 -3.619 1.00 96.50 90 LYS A N 1
ATOM 715 C CA . LYS A 1 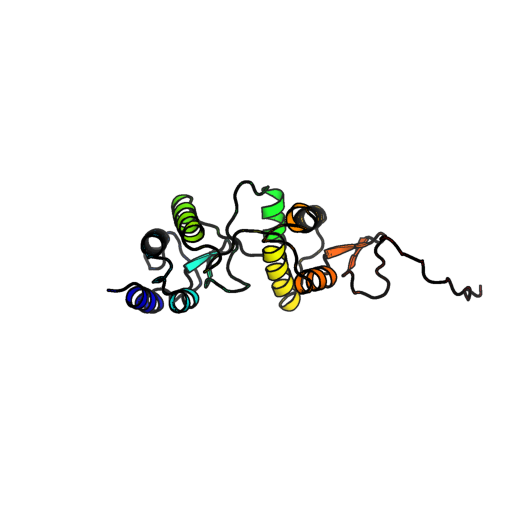90 ? 7.023 -6.554 -2.423 1.00 96.50 90 LYS A CA 1
ATOM 716 C C . LYS A 1 90 ? 8.521 -6.433 -2.752 1.00 96.50 90 LYS A C 1
ATOM 718 O O . LYS A 1 90 ? 9.256 -5.820 -1.986 1.00 96.50 90 LYS A O 1
ATOM 723 N N . TYR A 1 91 ? 8.981 -6.977 -3.885 1.00 97.25 91 TYR A N 1
ATOM 724 C CA . TYR A 1 91 ? 10.386 -6.883 -4.318 1.00 97.25 91 TYR A CA 1
ATOM 725 C C . TYR A 1 91 ? 10.852 -5.435 -4.508 1.00 97.25 91 TYR A C 1
ATOM 727 O O . TYR A 1 91 ? 11.970 -5.092 -4.136 1.00 97.25 91 TYR A O 1
ATOM 735 N N . PHE A 1 92 ? 9.978 -4.576 -5.034 1.00 96.31 92 PHE A N 1
ATOM 736 C CA . PHE A 1 92 ? 10.250 -3.148 -5.187 1.00 96.31 92 PHE A CA 1
ATOM 737 C C . PHE A 1 92 ? 10.099 -2.338 -3.889 1.00 96.31 92 PHE A C 1
ATOM 739 O O . PHE A 1 92 ? 10.247 -1.121 -3.912 1.00 96.31 92 PHE A O 1
ATOM 746 N N . GLY A 1 93 ? 9.839 -2.993 -2.753 1.00 94.94 93 GLY A N 1
ATOM 747 C CA . GLY A 1 93 ? 9.775 -2.354 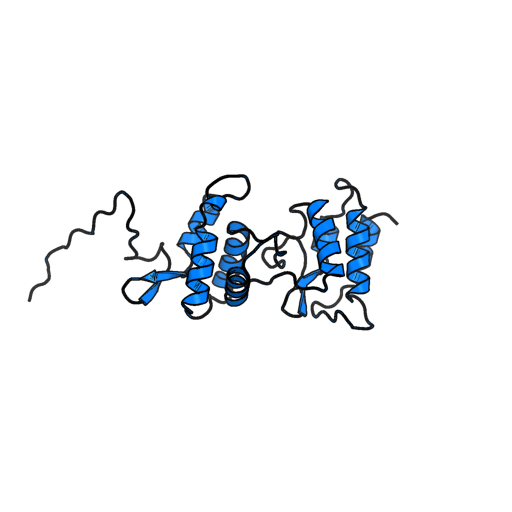-1.439 1.00 94.94 93 GLY A CA 1
ATOM 748 C C . GLY A 1 93 ? 8.437 -1.692 -1.116 1.00 94.94 93 GLY A C 1
ATOM 749 O O . GLY A 1 93 ? 8.340 -0.993 -0.111 1.00 94.94 93 GLY A O 1
ATOM 750 N N . VAL A 1 94 ? 7.400 -1.898 -1.933 1.00 96.56 94 VAL A N 1
ATOM 751 C CA . VAL A 1 94 ? 6.055 -1.403 -1.623 1.00 96.56 94 VAL A CA 1
ATOM 752 C C . VAL A 1 94 ? 5.462 -2.258 -0.504 1.00 96.56 94 VAL A C 1
ATOM 754 O O . VAL A 1 94 ? 5.282 -3.469 -0.661 1.00 96.56 94 VAL A O 1
ATOM 757 N N . THR A 1 95 ? 5.149 -1.624 0.625 1.00 96.62 95 THR A N 1
ATOM 758 C CA . THR A 1 95 ? 4.541 -2.298 1.774 1.00 96.62 95 THR A CA 1
ATOM 759 C C . THR A 1 95 ? 3.093 -2.671 1.470 1.00 96.62 95 THR A C 1
ATOM 761 O O . THR A 1 95 ? 2.307 -1.859 0.977 1.00 96.62 95 THR A O 1
ATOM 764 N N . LEU A 1 96 ? 2.728 -3.905 1.798 1.00 97.25 96 LEU A N 1
ATOM 765 C CA . LEU A 1 96 ? 1.375 -4.431 1.656 1.00 97.25 96 LEU A CA 1
ATOM 766 C C . LEU A 1 96 ? 0.764 -4.688 3.025 1.00 97.25 96 LEU A C 1
ATOM 768 O O . LEU A 1 96 ? 1.485 -4.969 3.984 1.00 97.25 96 LEU A O 1
ATOM 772 N N . VAL A 1 97 ? -0.561 -4.601 3.101 1.00 96.75 97 VAL A N 1
ATOM 773 C CA . VAL A 1 97 ? -1.292 -5.065 4.278 1.00 96.75 97 VAL A CA 1
ATOM 774 C C . VAL A 1 97 ? -1.063 -6.564 4.431 1.00 96.75 97 VAL A C 1
ATOM 776 O O . VAL A 1 97 ? -1.244 -7.313 3.474 1.00 96.75 97 VAL A O 1
ATOM 779 N N . GLU A 1 98 ? -0.649 -6.982 5.623 1.00 92.38 98 GLU A N 1
ATOM 780 C CA . GLU A 1 98 ? -0.484 -8.389 5.986 1.00 92.38 98 GLU A CA 1
ATOM 781 C C . GLU A 1 98 ? -0.978 -8.579 7.417 1.00 92.38 98 GLU A C 1
ATOM 783 O O . GLU A 1 98 ? -0.500 -7.931 8.352 1.00 92.38 98 GLU A O 1
ATOM 788 N N . ALA A 1 99 ? -1.980 -9.435 7.577 1.00 93.12 99 ALA A N 1
ATOM 789 C CA . ALA A 1 99 ? -2.564 -9.750 8.870 1.00 93.12 99 ALA A CA 1
ATOM 790 C C . ALA A 1 99 ? -3.195 -11.149 8.848 1.00 93.12 99 ALA A C 1
ATOM 792 O O . ALA A 1 99 ? -3.257 -11.805 7.810 1.00 93.12 99 ALA A O 1
ATOM 793 N N . SER A 1 100 ? -3.671 -11.640 9.996 1.00 95.31 100 SER A N 1
ATOM 794 C CA . SER A 1 100 ? -4.522 -12.832 9.987 1.00 95.31 100 SER A CA 1
ATOM 795 C C . SER A 1 100 ? -5.803 -12.596 9.179 1.00 95.31 100 SER A C 1
ATOM 797 O O . SER A 1 100 ? -6.286 -11.468 9.064 1.00 95.31 100 SER A O 1
ATOM 799 N N . ALA A 1 101 ? -6.411 -13.682 8.693 1.00 94.69 101 ALA A N 1
ATOM 800 C CA . ALA A 1 101 ? -7.646 -13.624 7.911 1.00 94.69 101 ALA A CA 1
ATOM 801 C C . ALA A 1 101 ? -8.781 -12.849 8.615 1.00 94.69 101 ALA A C 1
ATOM 803 O O . ALA A 1 101 ? -9.545 -12.150 7.955 1.00 94.69 101 ALA A O 1
ATOM 804 N N . GLU A 1 102 ? -8.885 -12.925 9.950 1.00 97.00 102 GLU A N 1
ATOM 805 C CA . GLU A 1 102 ? -9.915 -12.192 10.702 1.00 97.00 102 GLU A CA 1
ATOM 806 C C . GLU A 1 102 ? -9.671 -10.673 10.691 1.00 97.00 102 GLU A C 1
ATOM 808 O O . GLU A 1 102 ? -10.613 -9.889 10.526 1.00 97.00 102 GLU A O 1
ATOM 813 N N . LEU A 1 103 ? -8.418 -10.240 10.864 1.00 97.12 103 LEU A N 1
ATOM 814 C CA . LEU A 1 103 ? -8.070 -8.821 10.813 1.00 97.12 103 LEU A CA 1
ATOM 815 C C . LEU A 1 103 ? -8.143 -8.283 9.380 1.00 97.12 103 LEU A C 1
ATOM 817 O O . LEU A 1 103 ? -8.687 -7.197 9.182 1.00 97.12 103 LEU A O 1
ATOM 821 N N . GLU A 1 104 ? -7.697 -9.043 8.380 1.00 95.62 104 GLU A N 1
ATOM 822 C CA . GLU A 1 104 ? -7.871 -8.671 6.971 1.00 95.62 104 GLU A CA 1
ATOM 823 C C . GLU A 1 104 ? -9.350 -8.493 6.610 1.00 95.62 104 GLU A C 1
ATOM 825 O O . GLU A 1 104 ? -9.710 -7.484 6.004 1.00 95.62 104 GLU A O 1
ATOM 830 N N . GLU A 1 105 ? -10.236 -9.393 7.053 1.00 96.06 105 GLU A N 1
ATOM 831 C CA . GLU A 1 105 ? -11.683 -9.259 6.841 1.00 96.06 105 GLU A CA 1
ATOM 832 C C . GLU A 1 105 ? -12.242 -7.982 7.498 1.00 96.06 105 GLU A C 1
ATOM 834 O O . GLU A 1 105 ? -13.062 -7.273 6.906 1.00 96.06 105 GLU A O 1
ATOM 839 N N . ALA A 1 106 ? -11.799 -7.652 8.717 1.00 97.94 106 ALA A N 1
ATOM 840 C CA . ALA A 1 106 ? -12.217 -6.432 9.406 1.00 97.94 106 ALA A CA 1
ATOM 841 C C . ALA A 1 106 ? -11.740 -5.161 8.675 1.00 97.94 106 ALA A C 1
ATOM 843 O O . ALA A 1 106 ? -12.513 -4.209 8.531 1.00 97.94 106 ALA A O 1
ATOM 844 N N . ILE A 1 107 ? -10.499 -5.159 8.178 1.00 97.62 107 ILE A N 1
ATOM 845 C CA . ILE A 1 107 ? -9.939 -4.070 7.366 1.00 97.62 107 ILE A CA 1
ATOM 846 C C . ILE A 1 107 ? -10.714 -3.937 6.053 1.00 97.62 107 ILE A C 1
ATOM 848 O O . ILE A 1 107 ? -11.088 -2.828 5.671 1.00 97.62 107 ILE A O 1
ATOM 852 N N . PHE A 1 108 ? -11.000 -5.051 5.380 1.00 96.00 108 PHE A N 1
ATOM 853 C CA . PHE A 1 108 ? -11.728 -5.057 4.116 1.00 96.00 108 PHE A CA 1
ATOM 854 C C . PHE A 1 108 ? -13.124 -4.451 4.275 1.00 96.00 108 PHE A C 1
ATOM 856 O O . PHE A 1 108 ? -13.469 -3.521 3.548 1.00 96.00 108 PHE A O 1
ATOM 863 N N . LYS A 1 109 ? -13.888 -4.880 5.290 1.00 96.56 109 LYS A N 1
ATOM 864 C CA . LYS A 1 109 ? -15.214 -4.311 5.599 1.00 96.56 109 LYS A CA 1
ATOM 865 C C . LYS A 1 109 ? -15.153 -2.813 5.890 1.00 96.56 109 LYS A C 1
ATOM 867 O O . LYS A 1 109 ? -16.015 -2.059 5.432 1.00 96.56 109 LYS A O 1
ATOM 872 N N . PHE A 1 110 ? -14.127 -2.365 6.615 1.00 97.50 110 PHE A N 1
ATOM 873 C CA . PHE A 1 110 ? -13.902 -0.943 6.852 1.00 97.50 110 PHE A CA 1
ATOM 874 C C . PHE A 1 110 ? -13.665 -0.182 5.538 1.00 97.50 110 PHE A C 1
ATOM 876 O O . PHE A 1 110 ? -14.298 0.849 5.310 1.00 97.50 110 PHE A O 1
ATOM 883 N N . VAL A 1 111 ? -12.796 -0.696 4.660 1.00 95.88 111 VAL A N 1
ATOM 884 C CA . VAL A 1 111 ? -12.479 -0.081 3.360 1.00 95.88 111 VAL A CA 1
ATOM 885 C C . VAL A 1 111 ? -13.689 -0.073 2.426 1.00 95.88 111 VAL A C 1
ATOM 887 O O . VAL A 1 111 ? -13.916 0.920 1.744 1.00 95.88 111 VAL A O 1
ATOM 890 N N . GLU A 1 112 ? -14.510 -1.122 2.410 1.00 94.44 112 GLU A N 1
ATOM 891 C CA . GLU A 1 112 ? -15.749 -1.140 1.622 1.00 94.44 112 GLU A CA 1
ATOM 892 C C . GLU A 1 112 ? -16.765 -0.102 2.107 1.00 94.44 112 GLU A C 1
ATOM 894 O O . GLU A 1 112 ? -17.411 0.576 1.304 1.00 94.44 112 GLU A O 1
ATOM 899 N N . LYS A 1 113 ? -16.896 0.057 3.428 1.00 96.00 113 LYS A N 1
ATOM 900 C CA . LYS A 1 113 ? -17.795 1.050 4.024 1.00 96.00 113 LYS A CA 1
ATOM 901 C C . LYS A 1 113 ? -17.299 2.482 3.813 1.00 96.00 113 LYS A C 1
ATOM 903 O O . LYS A 1 113 ? -18.103 3.391 3.573 1.00 96.00 113 LYS A O 1
ATOM 908 N N . HIS A 1 114 ? -15.985 2.679 3.907 1.00 95.25 114 HIS A N 1
ATOM 909 C CA . HIS A 1 114 ? -15.303 3.973 3.869 1.00 95.25 114 HIS A CA 1
ATOM 910 C C . HIS A 1 114 ? -14.192 3.979 2.806 1.00 95.25 114 HIS A C 1
ATOM 912 O O . HIS A 1 114 ? -13.009 4.079 3.146 1.00 95.25 114 HIS A O 1
ATOM 918 N N . PRO A 1 115 ? -14.554 3.892 1.512 1.00 92.00 115 PRO A N 1
ATOM 919 C CA . PRO A 1 115 ? -13.579 3.740 0.439 1.00 92.00 115 PRO A CA 1
ATOM 920 C C . PRO A 1 115 ? -12.704 4.982 0.302 1.00 92.00 115 PRO A C 1
ATOM 922 O O . PRO A 1 115 ? -13.199 6.106 0.426 1.00 92.00 115 PRO A O 1
ATOM 925 N N . GLU A 1 116 ? -11.422 4.764 -0.004 1.00 85.81 116 GLU A N 1
ATOM 926 C CA . GLU A 1 116 ? -10.443 5.813 -0.338 1.00 85.81 116 GLU A CA 1
ATOM 927 C C . GLU A 1 116 ? -10.161 6.814 0.800 1.00 85.81 116 GLU A C 1
ATOM 929 O O . GLU A 1 116 ? -9.693 7.926 0.559 1.00 85.81 116 GLU A O 1
ATOM 934 N N . VAL A 1 117 ? -10.461 6.449 2.054 1.00 90.75 117 VAL A N 1
ATOM 935 C CA . VAL A 1 117 ? -10.290 7.347 3.208 1.00 90.75 117 VAL A CA 1
ATOM 936 C C . VAL A 1 117 ? -8.936 7.166 3.899 1.00 90.75 117 VAL A C 1
ATOM 938 O O . VAL A 1 117 ? -8.223 8.149 4.120 1.00 90.75 117 VAL A O 1
ATOM 941 N N . LEU A 1 118 ? -8.607 5.928 4.287 1.00 93.81 118 LEU A N 1
ATOM 942 C CA . LEU A 1 118 ? -7.393 5.608 5.052 1.00 93.81 118 LEU A CA 1
ATOM 943 C C . LEU A 1 118 ? -6.494 4.586 4.366 1.00 93.81 118 LEU A C 1
ATOM 945 O O . LEU A 1 118 ? -5.284 4.688 4.504 1.00 93.81 118 LEU A O 1
ATOM 949 N N . ILE A 1 119 ? -7.063 3.588 3.695 1.00 96.12 119 ILE A N 1
ATOM 950 C CA . ILE A 1 119 ? -6.319 2.471 3.109 1.00 96.12 119 ILE A CA 1
ATOM 951 C C . ILE A 1 119 ? -6.796 2.319 1.674 1.00 96.12 119 ILE A C 1
ATOM 953 O O . ILE A 1 119 ? -8.004 2.316 1.417 1.00 96.12 119 ILE A O 1
ATOM 957 N N . TRP A 1 120 ? -5.844 2.201 0.759 1.00 94.19 120 TRP A N 1
ATOM 958 C CA . TRP A 1 120 ? -6.101 1.995 -0.658 1.00 94.19 120 TRP A CA 1
ATOM 959 C C . TRP A 1 120 ? -5.905 0.532 -1.018 1.00 94.19 120 TRP A C 1
ATOM 961 O O . TRP A 1 120 ? -5.010 -0.130 -0.493 1.00 94.19 120 TRP A O 1
ATOM 971 N N . LYS A 1 121 ? -6.755 0.028 -1.913 1.00 93.50 121 LYS A N 1
ATOM 972 C CA . LYS A 1 121 ? -6.538 -1.277 -2.538 1.00 93.50 121 LYS A CA 1
ATOM 973 C C . LYS A 1 121 ? -5.421 -1.158 -3.574 1.00 93.50 121 LYS A C 1
ATOM 975 O O . LYS A 1 121 ? -5.207 -0.082 -4.128 1.00 93.50 121 LYS A O 1
ATOM 980 N N . ILE A 1 122 ? -4.743 -2.262 -3.869 1.00 93.19 122 ILE A N 1
ATOM 981 C CA . ILE A 1 122 ? -3.762 -2.306 -4.956 1.00 93.19 122 ILE A CA 1
ATOM 982 C C . ILE A 1 122 ? -4.436 -1.929 -6.282 1.00 93.19 122 ILE A C 1
ATOM 984 O O . ILE A 1 122 ? -5.343 -2.609 -6.763 1.00 93.19 122 ILE A O 1
ATOM 988 N N . THR A 1 123 ? -3.929 -0.863 -6.892 1.00 92.31 123 THR A N 1
ATOM 989 C CA . THR A 1 123 ? -4.151 -0.499 -8.293 1.00 92.31 123 THR A CA 1
ATOM 990 C C . THR A 1 123 ? -2.804 -0.136 -8.908 1.00 92.31 123 THR A C 1
ATOM 992 O O . THR A 1 123 ? -1.876 0.223 -8.180 1.00 92.31 123 THR A O 1
ATOM 995 N N . ALA A 1 124 ? -2.663 -0.210 -10.231 1.00 93.12 124 ALA A N 1
ATOM 996 C CA . ALA A 1 124 ? -1.405 0.190 -10.859 1.00 93.12 124 ALA A CA 1
ATOM 997 C C . ALA A 1 124 ? -1.013 1.656 -10.575 1.00 93.12 124 ALA A C 1
ATOM 999 O O . ALA A 1 124 ? 0.147 1.887 -10.237 1.00 93.12 124 ALA A O 1
ATOM 1000 N N . PRO A 1 125 ? -1.936 2.639 -10.601 1.00 93.06 125 PRO A N 1
ATOM 1001 C CA . PRO A 1 125 ? -1.617 4.001 -10.177 1.00 93.06 125 PRO A CA 1
ATOM 1002 C C . PRO A 1 125 ? -1.153 4.136 -8.724 1.00 93.06 125 PRO A C 1
ATOM 1004 O O . PRO A 1 125 ? -0.241 4.915 -8.463 1.00 93.06 125 PRO A O 1
ATOM 1007 N N . ASP A 1 126 ? -1.766 3.407 -7.789 1.00 93.06 126 ASP A N 1
ATOM 1008 C CA . ASP A 1 126 ? -1.400 3.498 -6.370 1.00 93.06 126 ASP A CA 1
ATOM 1009 C C . ASP A 1 126 ? -0.047 2.806 -6.111 1.00 93.06 126 ASP A C 1
ATOM 1011 O O . ASP A 1 126 ? 0.789 3.332 -5.380 1.00 93.06 126 ASP A O 1
ATOM 1015 N N . VAL A 1 127 ? 0.230 1.690 -6.801 1.00 95.56 127 VAL A N 1
ATOM 1016 C CA . VAL A 1 127 ? 1.556 1.048 -6.805 1.00 95.56 127 VAL A CA 1
ATOM 1017 C C . VAL A 1 127 ? 2.611 1.977 -7.402 1.00 95.56 127 VAL A C 1
ATOM 1019 O O . VAL A 1 127 ? 3.679 2.123 -6.818 1.00 95.56 127 VAL A O 1
ATOM 1022 N N . LEU A 1 128 ? 2.324 2.634 -8.529 1.00 96.06 128 LEU A N 1
ATOM 1023 C CA . LEU A 1 128 ? 3.230 3.600 -9.153 1.00 96.06 128 LEU A CA 1
ATOM 1024 C C . LEU A 1 128 ? 3.591 4.742 -8.198 1.00 96.06 128 LEU A C 1
ATOM 1026 O O . LEU A 1 128 ? 4.757 5.110 -8.093 1.00 96.06 128 LEU A O 1
ATOM 1030 N N . ASP A 1 129 ? 2.601 5.300 -7.509 1.00 95.00 129 ASP A N 1
ATOM 1031 C CA . ASP A 1 129 ? 2.817 6.381 -6.554 1.00 95.00 129 ASP A CA 1
ATOM 1032 C C . ASP A 1 129 ? 3.730 5.930 -5.393 1.00 95.00 129 ASP A C 1
ATOM 1034 O O . ASP A 1 129 ? 4.656 6.658 -5.023 1.00 95.00 129 ASP A O 1
ATOM 1038 N N . SER A 1 130 ? 3.555 4.706 -4.877 1.00 95.56 130 SER A N 1
ATOM 1039 C CA . SER A 1 130 ? 4.478 4.122 -3.892 1.00 95.56 130 SER A CA 1
ATOM 1040 C C . SER A 1 130 ? 5.881 3.880 -4.465 1.00 95.56 130 SER A C 1
ATOM 1042 O O . SER A 1 130 ? 6.867 4.217 -3.813 1.00 95.56 130 SER A O 1
ATOM 1044 N N . LEU A 1 131 ? 5.989 3.338 -5.682 1.00 96.19 131 LEU A N 1
ATOM 1045 C CA . LEU A 1 131 ? 7.270 3.099 -6.361 1.00 96.19 131 LEU A CA 1
ATOM 1046 C C . LEU A 1 131 ? 8.057 4.388 -6.568 1.00 96.19 131 LEU A C 1
ATOM 1048 O O . LEU A 1 131 ? 9.261 4.419 -6.332 1.00 96.19 131 LEU A O 1
ATOM 1052 N N . TYR A 1 132 ? 7.376 5.447 -6.994 1.00 95.81 132 TYR A N 1
ATOM 1053 C CA . TYR A 1 132 ? 7.991 6.742 -7.234 1.00 95.81 132 TYR A CA 1
ATOM 1054 C C . TYR A 1 132 ? 8.522 7.356 -5.933 1.00 95.81 132 TYR A C 1
ATOM 1056 O O . TYR A 1 132 ? 9.663 7.806 -5.888 1.00 95.81 132 TYR A O 1
ATOM 1064 N N . ALA A 1 133 ? 7.768 7.262 -4.834 1.00 95.12 133 ALA A N 1
ATOM 1065 C CA . ALA A 1 133 ? 8.256 7.696 -3.524 1.00 95.12 133 ALA A CA 1
ATOM 1066 C C . ALA A 1 133 ? 9.482 6.892 -3.042 1.00 95.12 133 ALA A C 1
ATOM 1068 O O . ALA A 1 133 ? 10.407 7.454 -2.453 1.00 95.12 133 ALA A O 1
ATOM 1069 N N . ILE A 1 134 ? 9.512 5.579 -3.291 1.00 95.06 134 ILE A N 1
ATOM 1070 C CA . ILE A 1 134 ? 10.669 4.723 -2.979 1.00 95.06 134 ILE A CA 1
ATOM 1071 C C . ILE A 1 134 ? 11.880 5.134 -3.823 1.00 95.06 134 ILE A C 1
ATOM 1073 O O . ILE A 1 134 ? 12.976 5.311 -3.290 1.00 95.06 134 ILE A O 1
ATOM 1077 N N . PHE A 1 135 ? 11.676 5.349 -5.122 1.00 95.12 135 PHE A N 1
ATOM 1078 C CA . PHE A 1 135 ? 12.713 5.809 -6.037 1.00 95.12 135 PHE A CA 1
ATOM 1079 C C . PHE A 1 135 ? 13.349 7.124 -5.567 1.00 95.12 135 PHE A C 1
ATOM 1081 O O . PHE A 1 135 ? 14.570 7.186 -5.439 1.00 95.12 135 PHE A O 1
ATOM 1088 N N . GLU A 1 136 ? 12.541 8.130 -5.219 1.00 94.50 136 GLU A N 1
ATOM 1089 C CA . GLU A 1 136 ? 13.036 9.437 -4.761 1.00 94.50 136 GLU A CA 1
ATOM 1090 C C . GLU A 1 136 ? 13.799 9.378 -3.428 1.00 94.50 136 GLU A C 1
ATOM 1092 O O . GLU A 1 136 ? 14.650 10.226 -3.161 1.00 94.50 136 GLU A O 1
ATOM 1097 N N . THR A 1 137 ? 13.492 8.404 -2.569 1.00 92.69 137 THR A N 1
ATOM 1098 C CA . THR A 1 137 ? 14.041 8.351 -1.204 1.00 92.69 137 THR A CA 1
ATOM 1099 C C . THR A 1 137 ? 15.254 7.442 -1.064 1.00 92.69 137 THR A C 1
ATOM 1101 O O . THR A 1 137 ? 16.169 7.767 -0.307 1.00 92.69 137 THR A O 1
ATOM 1104 N N . GLN A 1 138 ? 15.275 6.307 -1.762 1.00 92.88 138 GLN A N 1
ATOM 1105 C CA . GLN A 1 138 ? 16.302 5.275 -1.584 1.00 92.88 138 GLN A CA 1
ATOM 1106 C C . GLN A 1 138 ? 16.731 4.579 -2.884 1.00 92.88 138 GLN A C 1
ATOM 1108 O O . GLN A 1 138 ? 17.648 3.758 -2.853 1.00 92.88 138 GLN A O 1
ATOM 1113 N N . GLY A 1 139 ? 16.106 4.905 -4.019 1.00 93.25 139 GLY A N 1
ATOM 1114 C CA . GLY A 1 139 ? 16.314 4.210 -5.286 1.00 93.25 139 GLY A CA 1
ATOM 1115 C C . GLY A 1 139 ? 15.541 2.891 -5.391 1.00 93.25 139 GLY A C 1
ATOM 1116 O O . GLY A 1 139 ? 14.928 2.409 -4.436 1.00 93.25 139 GLY A O 1
ATOM 1117 N N . LEU A 1 140 ? 15.544 2.314 -6.593 1.00 94.38 140 LEU A N 1
ATOM 1118 C CA . LEU A 1 140 ? 14.893 1.036 -6.892 1.00 94.38 140 LEU A CA 1
ATOM 1119 C C . LEU A 1 140 ? 15.863 -0.143 -6.686 1.00 94.38 140 LEU A C 1
ATOM 1121 O O . LEU A 1 140 ? 17.081 0.052 -6.738 1.00 94.38 140 LEU A O 1
ATOM 1125 N N . PRO A 1 141 ? 15.355 -1.367 -6.437 1.00 94.12 141 PRO A N 1
ATOM 1126 C CA . PRO A 1 141 ? 16.208 -2.545 -6.307 1.00 94.12 141 PRO A CA 1
ATOM 1127 C C . PRO A 1 141 ? 16.999 -2.837 -7.590 1.00 94.12 141 PRO A C 1
ATOM 1129 O O . PRO A 1 141 ? 16.691 -2.341 -8.669 1.00 94.12 141 PRO A O 1
ATOM 1132 N N . ILE A 1 142 ? 18.012 -3.699 -7.471 1.00 92.94 142 ILE A N 1
ATOM 1133 C CA . ILE A 1 142 ? 18.769 -4.208 -8.623 1.00 92.94 142 ILE A CA 1
ATOM 1134 C C . ILE A 1 142 ? 17.814 -4.920 -9.591 1.00 92.94 142 ILE A C 1
ATOM 1136 O O . ILE A 1 142 ? 16.810 -5.499 -9.184 1.00 92.94 142 ILE A O 1
ATOM 1140 N N . TYR A 1 143 ? 18.133 -4.915 -10.882 1.00 93.31 143 TYR A N 1
ATOM 1141 C CA . TYR A 1 143 ? 17.338 -5.630 -11.867 1.00 93.31 143 TYR A CA 1
ATOM 1142 C C . TYR A 1 143 ? 17.191 -7.123 -11.541 1.00 93.31 143 TYR A C 1
ATOM 1144 O O . TYR A 1 143 ? 18.169 -7.854 -11.371 1.00 93.31 143 TYR A O 1
ATOM 1152 N N . HIS A 1 144 ? 15.944 -7.589 -11.541 1.00 94.06 144 HIS A N 1
ATOM 1153 C CA . HIS A 1 144 ? 15.612 -9.006 -11.519 1.00 94.06 144 HIS A CA 1
ATOM 1154 C C . HIS A 1 144 ? 14.473 -9.274 -12.499 1.00 94.06 144 HIS A C 1
ATOM 1156 O O . HIS A 1 144 ? 13.313 -8.949 -12.220 1.00 94.06 144 HIS A O 1
ATOM 1162 N N . GLN A 1 145 ? 14.804 -9.913 -13.626 1.00 92.31 145 GLN A N 1
ATOM 1163 C CA . GLN A 1 145 ? 13.927 -10.097 -14.789 1.00 92.31 145 GLN A CA 1
ATOM 1164 C C . GLN A 1 145 ? 12.490 -10.464 -14.411 1.00 92.31 145 GLN A C 1
ATOM 1166 O O . GLN A 1 145 ? 11.553 -9.765 -14.777 1.00 92.31 145 GLN A O 1
ATOM 1171 N N . LYS A 1 146 ? 12.302 -11.513 -13.600 1.00 95.38 146 LYS A N 1
ATOM 1172 C CA . LYS A 1 146 ? 10.960 -11.975 -13.213 1.00 95.38 146 LYS A CA 1
ATOM 1173 C C . LYS A 1 146 ? 10.134 -10.892 -12.505 1.00 95.38 146 LYS A C 1
ATOM 1175 O O . LYS A 1 146 ? 8.943 -10.777 -12.773 1.00 95.38 146 LYS A O 1
ATOM 1180 N N . HIS A 1 147 ? 10.736 -10.122 -11.598 1.00 96.31 147 HIS A N 1
ATOM 1181 C CA . HIS A 1 147 ? 10.009 -9.115 -10.818 1.00 96.31 147 HIS A CA 1
ATOM 1182 C C . HIS A 1 147 ? 9.708 -7.880 -11.665 1.00 96.31 147 HIS A C 1
ATOM 1184 O O . HIS A 1 147 ? 8.575 -7.408 -11.654 1.00 96.31 147 HIS A O 1
ATOM 1190 N N . TYR A 1 148 ? 10.676 -7.428 -12.463 1.00 94.88 148 TYR A N 1
ATOM 1191 C CA . TYR A 1 148 ? 10.498 -6.310 -13.390 1.00 94.88 148 TYR A CA 1
ATOM 1192 C C . TYR A 1 148 ? 9.431 -6.613 -14.445 1.00 94.88 148 TYR A C 1
ATOM 1194 O O . TYR A 1 148 ? 8.512 -5.821 -14.621 1.00 94.88 148 TYR A O 1
ATOM 1202 N N . THR A 1 149 ? 9.477 -7.784 -15.090 1.00 93.56 149 THR A N 1
ATOM 1203 C CA . THR A 1 149 ? 8.471 -8.175 -16.090 1.00 93.56 149 THR A CA 1
ATOM 1204 C C . THR A 1 149 ? 7.065 -8.229 -15.496 1.00 93.56 149 THR A C 1
ATOM 1206 O O . THR A 1 149 ? 6.132 -7.692 -16.087 1.00 93.56 149 THR A O 1
ATOM 1209 N N . ASN A 1 150 ? 6.893 -8.844 -14.322 1.00 96.25 150 ASN A N 1
ATOM 1210 C CA . ASN A 1 150 ? 5.576 -8.927 -13.687 1.00 96.25 150 ASN A CA 1
ATOM 1211 C C . ASN A 1 150 ? 5.049 -7.548 -13.277 1.00 96.25 150 ASN A C 1
ATOM 1213 O O . ASN A 1 150 ? 3.866 -7.276 -13.473 1.00 96.25 150 ASN A O 1
ATOM 1217 N N . LEU A 1 151 ? 5.916 -6.682 -12.738 1.00 96.00 151 LEU A N 1
ATOM 1218 C CA . LEU A 1 151 ? 5.533 -5.320 -12.381 1.00 96.00 151 LEU A CA 1
ATOM 1219 C C . LEU A 1 151 ? 5.130 -4.521 -13.624 1.00 96.00 151 LEU A C 1
ATOM 1221 O O . LEU A 1 151 ? 4.054 -3.936 -13.640 1.00 96.00 151 LEU A O 1
ATOM 1225 N N . LEU A 1 152 ? 5.958 -4.520 -14.671 1.00 94.38 152 LEU A N 1
ATOM 1226 C CA . LEU A 1 152 ? 5.677 -3.789 -15.907 1.00 94.38 152 LEU A CA 1
ATOM 1227 C C . LEU A 1 152 ? 4.380 -4.262 -16.563 1.00 94.38 152 LEU A C 1
ATOM 1229 O O . LEU A 1 152 ? 3.567 -3.430 -16.948 1.00 94.38 152 LEU A O 1
ATOM 1233 N N . ASN A 1 153 ? 4.147 -5.576 -16.636 1.00 93.81 153 ASN A N 1
ATOM 1234 C CA . ASN A 1 153 ? 2.896 -6.118 -17.168 1.00 93.81 153 ASN A CA 1
ATOM 1235 C C . ASN A 1 153 ? 1.685 -5.651 -16.352 1.00 93.81 153 ASN A C 1
ATOM 1237 O O . ASN A 1 153 ? 0.665 -5.289 -16.931 1.00 93.81 153 ASN A O 1
ATOM 1241 N N . PHE A 1 154 ? 1.804 -5.620 -15.021 1.00 94.00 154 PHE A N 1
ATOM 1242 C CA . PHE A 1 154 ? 0.746 -5.110 -14.154 1.00 94.00 154 PHE A CA 1
ATOM 1243 C C . PHE A 1 154 ? 0.500 -3.609 -14.368 1.00 94.00 154 PHE A C 1
ATOM 1245 O O . PHE A 1 154 ? -0.651 -3.193 -14.490 1.00 94.00 154 PHE A O 1
ATOM 1252 N N . LEU A 1 155 ? 1.562 -2.802 -14.458 1.00 93.56 155 LEU A N 1
ATOM 1253 C CA . LEU A 1 155 ? 1.468 -1.357 -14.686 1.00 93.56 155 LEU A CA 1
ATOM 1254 C C . LEU A 1 155 ? 0.927 -1.009 -16.082 1.00 93.56 155 LEU A C 1
ATOM 1256 O O . LEU A 1 155 ? 0.264 0.019 -16.231 1.00 93.56 155 LEU A O 1
ATOM 1260 N N . ALA A 1 156 ? 1.201 -1.854 -17.078 1.00 90.88 156 ALA A N 1
ATOM 1261 C CA . ALA A 1 156 ? 0.804 -1.685 -18.474 1.00 90.88 156 ALA A CA 1
ATOM 1262 C C . ALA A 1 156 ? -0.559 -2.308 -18.821 1.00 90.88 156 ALA A C 1
ATOM 1264 O O . ALA A 1 156 ? -0.995 -2.206 -19.970 1.00 90.88 156 ALA A O 1
ATOM 1265 N N . ASP A 1 157 ? -1.236 -2.954 -17.866 1.00 89.19 157 ASP A N 1
ATOM 1266 C CA . ASP A 1 157 ? -2.524 -3.591 -18.123 1.00 89.19 157 ASP A CA 1
ATOM 1267 C C . ASP A 1 157 ? -3.552 -2.566 -18.643 1.00 89.19 157 ASP A C 1
ATOM 1269 O O . ASP A 1 157 ? -3.729 -1.468 -18.104 1.00 89.19 157 ASP A O 1
ATOM 1273 N N . SER A 1 158 ? -4.246 -2.937 -19.721 1.00 85.06 158 SER A N 1
ATOM 1274 C CA . SER A 1 158 ? -5.226 -2.084 -20.400 1.00 85.06 158 SER A CA 1
ATOM 1275 C C . SER A 1 158 ? -6.381 -1.619 -19.503 1.00 85.06 158 SER A C 1
ATOM 1277 O O . SER A 1 158 ? -6.975 -0.568 -19.761 1.00 85.06 158 SER A O 1
ATOM 1279 N N . THR A 1 159 ? -6.677 -2.358 -18.431 1.00 85.38 159 THR A N 1
ATOM 1280 C CA . THR A 1 159 ? -7.690 -1.996 -17.433 1.00 85.38 159 THR A CA 1
ATOM 1281 C C . THR A 1 159 ? -7.386 -0.649 -16.767 1.00 85.38 159 THR A C 1
ATOM 1283 O O . THR A 1 159 ? -8.319 0.072 -16.421 1.00 85.38 159 THR A O 1
ATOM 1286 N N . TRP A 1 160 ? -6.113 -0.234 -16.693 1.00 85.62 160 TRP A N 1
ATOM 1287 C CA . TRP A 1 160 ? -5.678 1.046 -16.109 1.00 85.62 160 TRP A CA 1
ATOM 1288 C C . TRP A 1 160 ? -5.657 2.221 -17.096 1.00 85.62 160 TRP A C 1
ATOM 1290 O O . TRP A 1 160 ? -5.324 3.353 -16.730 1.00 85.62 160 TRP A O 1
ATOM 1300 N N . LEU A 1 161 ? -6.003 1.994 -18.365 1.00 79.50 161 LEU A N 1
ATOM 1301 C CA . LEU A 1 161 ? -6.079 3.058 -19.373 1.00 79.50 161 LEU A CA 1
ATOM 1302 C C . LEU A 1 161 ? -7.438 3.774 -19.361 1.00 79.50 161 LEU A C 1
ATOM 1304 O O . LEU A 1 161 ? -7.560 4.894 -19.865 1.00 79.50 161 LEU A O 1
ATOM 1308 N N . THR A 1 162 ? -8.461 3.151 -18.774 1.00 76.88 162 THR A N 1
ATOM 1309 C CA . THR A 1 162 ? -9.846 3.643 -18.750 1.00 76.88 162 THR A CA 1
ATOM 1310 C C . THR A 1 162 ? -10.466 3.496 -17.351 1.00 76.88 162 THR A C 1
ATOM 1312 O O . THR A 1 162 ? -9.863 2.907 -16.462 1.00 76.88 162 THR A O 1
ATOM 1315 N N . GLY A 1 163 ? -11.643 4.085 -17.117 1.00 77.19 163 GLY A N 1
ATOM 1316 C CA . GLY A 1 163 ? -12.331 4.022 -15.817 1.00 77.19 163 GLY A CA 1
ATOM 1317 C C . GLY A 1 163 ? -11.824 5.005 -14.749 1.00 77.19 163 GLY A C 1
ATOM 1318 O O . GLY A 1 163 ? -11.029 5.906 -15.029 1.00 77.19 163 GLY A O 1
ATOM 1319 N N . ASP A 1 164 ? -12.325 4.834 -13.522 1.00 74.56 164 ASP A N 1
ATOM 1320 C CA . ASP A 1 164 ? -12.130 5.764 -12.392 1.00 74.56 164 ASP A CA 1
ATOM 1321 C C . ASP A 1 164 ? -10.726 5.695 -11.771 1.00 74.56 164 ASP A C 1
ATOM 1323 O O . ASP A 1 164 ? -10.284 6.628 -11.102 1.00 74.56 164 ASP A O 1
ATOM 1327 N N . LYS A 1 165 ? -9.999 4.602 -12.024 1.00 81.06 165 LYS A N 1
ATOM 1328 C CA . LYS A 1 165 ? -8.632 4.350 -11.542 1.00 81.06 165 LYS A CA 1
ATOM 1329 C C . LYS A 1 165 ? -7.610 4.370 -12.679 1.00 81.06 165 LYS A C 1
ATOM 1331 O O . LYS A 1 165 ? -6.612 3.664 -12.633 1.00 81.06 165 LYS A O 1
ATOM 1336 N N . LYS A 1 166 ? -7.858 5.168 -13.719 1.00 86.44 166 LYS A N 1
ATOM 1337 C CA . LYS A 1 166 ? -6.905 5.337 -14.819 1.00 86.44 166 LYS A CA 1
ATOM 1338 C C . LYS A 1 166 ? -5.736 6.246 -14.451 1.00 86.44 166 LYS A C 1
ATOM 1340 O O . LYS A 1 166 ? -5.841 7.101 -13.567 1.00 86.44 166 LYS A O 1
ATOM 1345 N N . TYR A 1 167 ? -4.650 6.142 -15.207 1.00 88.19 167 TYR A N 1
ATOM 1346 C CA . TYR A 1 167 ? -3.552 7.100 -15.108 1.00 88.19 167 TYR A CA 1
ATOM 1347 C C . TYR A 1 167 ? -3.986 8.523 -15.495 1.00 88.19 167 TYR A C 1
ATOM 1349 O O . TYR A 1 167 ? -4.532 8.762 -16.578 1.00 88.19 167 TYR A O 1
ATOM 1357 N N . ASN A 1 168 ? -3.687 9.484 -14.620 1.00 89.88 168 ASN A N 1
ATOM 1358 C CA . ASN A 1 168 ? -3.766 10.914 -14.917 1.00 89.88 168 ASN A CA 1
ATOM 1359 C C . ASN A 1 168 ? -2.443 11.399 -15.569 1.00 89.88 168 ASN A C 1
ATOM 1361 O O . ASN A 1 168 ? -1.470 10.641 -15.595 1.00 89.88 168 ASN A O 1
ATOM 1365 N N . PRO A 1 169 ? -2.380 12.626 -16.125 1.00 90.69 169 PRO A N 1
ATOM 1366 C CA . PRO A 1 169 ? -1.165 13.127 -16.776 1.00 90.69 169 PRO A CA 1
ATOM 1367 C C . PRO A 1 169 ? 0.081 13.127 -15.878 1.00 90.69 169 PRO A C 1
ATOM 1369 O O . PRO A 1 169 ? 1.144 12.729 -16.334 1.00 90.69 169 PRO A O 1
ATOM 1372 N N . GLU A 1 170 ? -0.057 13.495 -14.602 1.00 92.31 170 GLU A N 1
ATOM 1373 C CA . GLU A 1 170 ? 1.049 13.501 -13.633 1.00 92.31 170 GLU A CA 1
ATOM 1374 C C . GLU A 1 170 ? 1.632 12.097 -13.424 1.00 92.31 170 GLU A C 1
ATOM 1376 O O . GLU A 1 170 ? 2.838 11.894 -13.492 1.00 92.31 170 GLU A O 1
ATOM 1381 N N . ARG A 1 171 ? 0.773 11.094 -13.230 1.00 92.50 171 ARG A N 1
ATOM 1382 C CA . ARG A 1 171 ? 1.194 9.703 -13.057 1.00 92.50 171 ARG A CA 1
ATOM 1383 C C . ARG A 1 171 ? 1.801 9.132 -14.339 1.00 92.50 171 ARG A C 1
ATOM 1385 O O . ARG A 1 171 ? 2.737 8.350 -14.267 1.00 92.50 171 ARG A O 1
ATOM 1392 N N . LYS A 1 172 ? 1.333 9.541 -15.522 1.00 90.44 172 LYS A N 1
ATOM 1393 C CA . LYS A 1 172 ? 2.008 9.167 -16.778 1.00 90.44 172 LYS A CA 1
ATOM 1394 C C . LYS A 1 172 ? 3.434 9.705 -16.830 1.00 90.44 172 LYS A C 1
ATOM 1396 O O . LYS A 1 172 ? 4.314 8.990 -17.286 1.00 90.44 172 LYS A O 1
ATOM 1401 N N . GLU A 1 173 ? 3.649 10.924 -16.351 1.00 91.75 173 GLU A N 1
ATOM 1402 C CA . GLU A 1 173 ? 4.981 11.519 -16.288 1.00 91.75 173 GLU A CA 1
ATOM 1403 C C . GLU A 1 173 ? 5.878 10.785 -15.282 1.00 91.75 173 GLU A C 1
ATOM 1405 O O . GLU A 1 173 ? 6.958 10.335 -15.652 1.00 91.75 173 GLU A O 1
ATOM 1410 N N . LYS A 1 174 ? 5.387 10.508 -14.065 1.00 93.50 174 LYS A N 1
ATOM 1411 C CA . LYS A 1 174 ? 6.106 9.671 -13.083 1.00 93.50 174 LYS A CA 1
ATOM 1412 C C . LYS A 1 174 ? 6.514 8.316 -13.659 1.00 93.50 174 LYS A C 1
ATOM 1414 O O . LYS A 1 174 ? 7.634 7.866 -13.461 1.00 93.50 174 LYS A O 1
ATOM 1419 N N . LEU A 1 175 ? 5.615 7.665 -14.400 1.00 91.94 175 LEU A N 1
ATOM 1420 C CA . LEU A 1 175 ? 5.885 6.369 -15.020 1.00 91.94 175 LEU A CA 1
ATOM 1421 C C . LEU A 1 175 ? 7.012 6.447 -16.064 1.00 91.94 175 LEU A C 1
ATOM 1423 O O . LEU A 1 175 ? 7.733 5.468 -16.245 1.00 91.94 175 LEU A O 1
ATOM 1427 N N . ARG A 1 176 ? 7.179 7.592 -16.741 1.00 91.56 176 ARG A N 1
ATOM 1428 C CA . ARG A 1 176 ? 8.292 7.823 -17.674 1.00 91.56 176 ARG A CA 1
ATOM 1429 C C . ARG A 1 176 ? 9.615 8.022 -16.943 1.00 91.56 176 ARG A C 1
ATOM 1431 O O . ARG A 1 176 ? 10.620 7.550 -17.443 1.00 91.56 176 ARG A O 1
ATOM 1438 N N . GLN A 1 177 ? 9.594 8.647 -15.773 1.00 93.38 177 GLN A N 1
ATOM 1439 C CA . GLN A 1 177 ? 10.786 8.981 -14.983 1.00 93.38 177 GLN A CA 1
ATOM 1440 C C . GLN A 1 177 ? 11.372 7.802 -14.195 1.00 93.38 177 GLN A C 1
ATOM 1442 O O . GLN A 1 177 ? 12.475 7.905 -13.659 1.00 93.38 177 GLN A O 1
ATOM 1447 N N . LEU A 1 178 ? 10.645 6.687 -14.082 1.00 93.44 178 LEU A N 1
ATOM 1448 C CA . LEU A 1 178 ? 11.110 5.522 -13.336 1.00 93.44 178 LEU A CA 1
ATOM 1449 C C . LEU A 1 178 ? 12.115 4.680 -14.140 1.00 93.44 178 LEU A C 1
ATOM 1451 O O . LEU A 1 178 ? 11.774 4.250 -15.248 1.00 93.44 178 LEU A O 1
ATOM 1455 N N . PRO A 1 179 ? 13.271 4.312 -13.548 1.00 93.44 179 PRO A N 1
ATOM 1456 C CA . PRO A 1 179 ? 14.242 3.431 -14.184 1.00 93.44 179 PRO A CA 1
ATOM 1457 C C . PRO A 1 179 ? 13.796 1.975 -14.031 1.00 93.44 179 PRO A C 1
ATOM 1459 O O . PRO A 1 179 ? 14.295 1.211 -13.201 1.00 93.44 179 PRO A O 1
ATOM 1462 N N . ILE A 1 180 ? 12.770 1.605 -14.795 1.00 92.38 180 ILE A N 1
ATOM 1463 C CA . ILE A 1 180 ? 12.147 0.274 -14.770 1.00 92.38 180 ILE A CA 1
ATOM 1464 C C . ILE A 1 180 ? 12.127 -0.404 -16.139 1.00 92.38 180 ILE A C 1
ATOM 1466 O O . ILE A 1 180 ? 11.668 -1.540 -16.237 1.00 92.38 180 ILE A O 1
ATOM 1470 N N . TYR A 1 181 ? 12.630 0.256 -17.184 1.00 91.00 181 TYR A N 1
ATOM 1471 C CA . TYR A 1 181 ? 12.580 -0.233 -18.559 1.00 91.00 181 TYR A CA 1
ATOM 1472 C C . TYR A 1 181 ? 13.918 -0.833 -18.966 1.00 91.00 181 TYR A C 1
ATOM 1474 O O . TYR A 1 181 ? 14.958 -0.216 -18.772 1.00 91.00 181 TYR A O 1
ATOM 1482 N N . LEU A 1 182 ? 13.883 -2.032 -19.548 1.00 88.38 182 LEU A N 1
ATOM 1483 C CA . LEU A 1 182 ? 15.070 -2.709 -20.062 1.00 88.38 182 LEU A CA 1
ATOM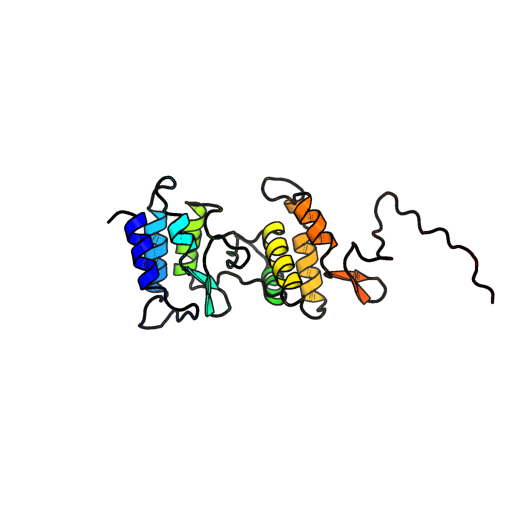 1484 C C . LEU A 1 182 ? 15.301 -2.325 -21.529 1.00 88.38 182 LEU A C 1
ATOM 1486 O O . LEU A 1 182 ? 14.386 -2.442 -22.349 1.00 88.38 182 LEU A O 1
ATOM 1490 N N . THR A 1 183 ? 16.514 -1.897 -21.866 1.00 85.06 183 THR A N 1
ATOM 1491 C CA . THR A 1 183 ? 16.929 -1.640 -23.251 1.00 85.06 183 THR A CA 1
ATOM 1492 C C . THR A 1 183 ? 17.369 -2.925 -23.957 1.00 85.06 183 THR A C 1
ATOM 1494 O O . THR A 1 183 ? 17.542 -3.979 -23.350 1.00 85.06 183 THR A O 1
ATOM 1497 N N . VAL A 1 184 ? 17.612 -2.839 -25.268 1.00 80.81 184 VAL A N 1
ATOM 1498 C CA . VAL A 1 184 ? 18.209 -3.938 -26.054 1.00 80.81 184 VAL A CA 1
ATOM 1499 C C . VAL A 1 184 ? 19.656 -4.259 -25.661 1.00 80.81 184 VAL A C 1
ATOM 1501 O O . VAL A 1 184 ? 20.172 -5.296 -26.064 1.00 80.81 184 VAL A O 1
ATOM 1504 N N . ALA A 1 185 ? 20.310 -3.366 -24.912 1.00 83.69 185 ALA A N 1
ATOM 1505 C CA . ALA A 1 185 ? 21.651 -3.554 -24.366 1.00 83.69 185 ALA A CA 1
ATOM 1506 C C . ALA A 1 185 ? 21.624 -4.093 -22.922 1.00 83.69 185 ALA A C 1
ATOM 1508 O O . ALA A 1 185 ? 22.654 -4.090 -22.255 1.00 83.69 185 ALA A O 1
ATOM 1509 N N . ASP A 1 186 ? 20.454 -4.540 -22.445 1.00 83.19 186 ASP A N 1
ATOM 1510 C CA . ASP A 1 186 ? 20.209 -5.007 -21.075 1.00 83.19 186 ASP A CA 1
ATOM 1511 C C . ASP A 1 186 ? 20.468 -3.943 -19.987 1.00 83.19 186 ASP A C 1
ATOM 1513 O O . ASP A 1 186 ? 20.712 -4.263 -18.821 1.00 83.19 186 ASP A O 1
ATOM 1517 N N . GLU A 1 187 ? 20.371 -2.662 -20.350 1.00 88.19 187 GLU A N 1
ATOM 1518 C CA . GLU A 1 187 ? 20.475 -1.539 -19.416 1.00 88.19 187 GLU A CA 1
ATOM 1519 C C . GLU A 1 187 ? 19.091 -1.156 -18.886 1.00 88.19 187 GLU A C 1
ATOM 1521 O O . GLU A 1 187 ? 18.102 -1.203 -19.619 1.00 88.19 187 GLU A O 1
ATOM 1526 N N . ILE A 1 188 ? 19.016 -0.775 -17.610 1.00 90.44 188 ILE A N 1
ATOM 1527 C CA . ILE A 1 188 ? 17.785 -0.264 -17.004 1.00 90.44 188 ILE A CA 1
ATOM 1528 C C . ILE A 1 188 ? 17.788 1.253 -17.073 1.00 90.44 188 ILE A C 1
ATOM 1530 O O . ILE A 1 188 ? 18.686 1.882 -16.520 1.00 90.44 188 ILE A O 1
ATOM 1534 N N . VAL A 1 189 ? 16.767 1.806 -17.721 1.00 90.19 189 VAL A N 1
ATOM 1535 C CA . VAL A 1 189 ? 16.645 3.238 -18.009 1.00 90.19 189 VAL A CA 1
ATOM 1536 C C . VAL A 1 189 ? 15.252 3.756 -17.675 1.00 90.19 189 VAL A C 1
ATOM 1538 O O . VAL A 1 189 ? 14.276 2.992 -17.635 1.00 90.19 189 VAL A O 1
ATOM 1541 N N . SER A 1 190 ? 15.155 5.064 -17.473 1.00 90.88 190 SER A N 1
ATOM 1542 C CA . SER A 1 190 ? 13.909 5.825 -17.537 1.00 90.88 190 SER A CA 1
ATOM 1543 C C . SER A 1 190 ? 13.600 6.247 -18.983 1.00 90.88 190 SER A C 1
ATOM 1545 O O . SER A 1 190 ? 14.475 6.321 -19.840 1.00 90.88 190 SER A O 1
ATOM 1547 N N . LEU A 1 191 ? 12.332 6.512 -19.299 1.00 88.12 191 LEU A N 1
ATOM 1548 C CA . LEU A 1 191 ? 11.877 6.915 -20.643 1.00 88.12 191 LEU A CA 1
ATOM 1549 C C . LEU A 1 191 ? 12.033 8.412 -20.935 1.00 88.12 191 LEU A C 1
ATOM 1551 O O . LEU A 1 191 ? 11.687 8.859 -22.033 1.00 88.12 191 LEU A O 1
ATOM 1555 N N . ASP A 1 192 ? 12.444 9.196 -19.947 1.00 85.06 192 ASP A N 1
ATOM 1556 C CA . ASP A 1 192 ? 12.801 10.608 -20.071 1.00 85.06 192 ASP A CA 1
ATOM 1557 C C . ASP A 1 192 ? 14.316 10.830 -20.214 1.00 85.06 192 ASP A C 1
ATOM 1559 O O . ASP A 1 192 ? 14.736 11.954 -20.486 1.00 85.06 192 ASP A O 1
ATOM 1563 N N . GLU A 1 193 ? 15.127 9.774 -20.091 1.00 82.50 193 GLU A N 1
ATOM 1564 C CA . GLU A 1 193 ? 16.566 9.839 -20.330 1.00 82.50 193 GLU A CA 1
ATOM 1565 C C . GLU A 1 193 ? 16.894 10.173 -21.793 1.00 82.50 193 GLU A C 1
ATOM 1567 O O . GLU A 1 193 ? 16.218 9.753 -22.742 1.00 82.50 193 GLU A O 1
ATOM 1572 N N . GLU A 1 194 ? 17.984 10.921 -21.987 1.00 73.00 194 GLU A N 1
ATOM 1573 C CA . GLU A 1 194 ? 18.516 11.189 -23.320 1.00 73.00 194 GLU A CA 1
ATOM 1574 C C . GLU A 1 194 ? 18.883 9.873 -24.024 1.00 73.00 194 GLU A C 1
ATOM 1576 O O . GLU A 1 194 ? 19.479 8.974 -23.438 1.00 73.00 194 GLU A O 1
ATOM 1581 N N . ASN A 1 195 ? 18.576 9.781 -25.321 1.00 72.00 195 ASN A N 1
ATOM 1582 C CA . ASN A 1 195 ? 18.825 8.608 -26.171 1.00 72.00 195 ASN A CA 1
ATOM 1583 C C . ASN A 1 195 ? 17.966 7.362 -25.873 1.00 72.00 195 ASN A C 1
ATOM 1585 O O . ASN A 1 195 ? 18.194 6.314 -26.481 1.00 72.00 195 ASN A O 1
ATOM 1589 N N . VAL A 1 196 ? 16.934 7.469 -25.028 1.00 74.44 196 VAL A N 1
ATOM 1590 C CA . VAL A 1 196 ? 15.916 6.420 -24.875 1.00 74.44 196 VAL A CA 1
ATOM 1591 C C . VAL A 1 196 ? 14.750 6.689 -25.823 1.00 74.44 196 VAL A C 1
ATOM 1593 O O . VAL A 1 196 ? 14.000 7.654 -25.684 1.00 74.44 196 VAL A O 1
ATOM 1596 N N . TYR A 1 197 ? 14.583 5.815 -26.816 1.00 69.06 197 TYR A N 1
ATOM 1597 C CA . TYR A 1 197 ? 13.567 5.968 -27.855 1.00 69.06 197 TYR A CA 1
ATOM 1598 C C . TYR A 1 197 ? 12.502 4.878 -27.765 1.00 69.06 197 TYR A C 1
ATOM 1600 O O . TYR A 1 197 ? 12.797 3.686 -27.843 1.00 69.06 197 TYR A O 1
ATOM 1608 N N . LEU A 1 198 ? 11.240 5.294 -27.651 1.00 66.38 198 LEU A N 1
ATOM 1609 C CA . LEU A 1 198 ? 10.095 4.391 -27.699 1.00 66.38 198 LEU A CA 1
ATOM 1610 C C . LEU A 1 198 ? 9.675 4.157 -29.156 1.00 66.38 198 LEU A C 1
ATOM 1612 O O . LEU A 1 198 ? 9.403 5.132 -29.865 1.00 66.38 198 LEU A O 1
ATOM 1616 N N . PRO A 1 199 ? 9.544 2.899 -29.609 1.00 60.09 199 PRO A N 1
ATOM 1617 C CA . PRO A 1 199 ? 8.940 2.598 -30.899 1.00 60.09 199 PRO A CA 1
ATOM 1618 C C . PRO A 1 199 ? 7.422 2.848 -30.821 1.00 60.09 199 PRO A C 1
ATOM 1620 O O . PRO A 1 199 ? 6.638 1.948 -30.534 1.00 60.09 199 PRO A O 1
ATOM 1623 N N . GLY A 1 200 ? 7.012 4.101 -31.021 1.00 60.06 200 GLY A N 1
ATOM 1624 C CA . GLY A 1 200 ? 5.618 4.534 -31.155 1.00 60.06 200 GLY A CA 1
ATOM 1625 C C . GLY A 1 200 ? 5.327 5.127 -32.537 1.00 60.06 200 GLY A C 1
ATOM 1626 O O . GLY A 1 200 ? 6.214 5.215 -33.391 1.00 60.06 200 GLY A O 1
ATOM 1627 N N . GLU A 1 201 ? 4.083 5.565 -32.765 1.00 43.50 201 GLU A N 1
ATOM 1628 C CA . GLU A 1 201 ? 3.746 6.322 -33.976 1.00 43.50 201 GLU A CA 1
ATOM 1629 C C . GLU A 1 201 ? 4.526 7.641 -34.002 1.00 43.50 201 GLU A C 1
ATOM 1631 O O . GLU A 1 201 ? 4.367 8.492 -33.128 1.00 43.50 201 GLU A O 1
ATOM 1636 N N . GLY A 1 202 ? 5.381 7.799 -35.012 1.00 51.62 202 GLY A N 1
ATOM 1637 C CA . GLY A 1 202 ? 6.176 9.010 -35.206 1.00 51.62 202 GLY A CA 1
ATOM 1638 C C . GLY A 1 202 ? 7.635 8.918 -34.765 1.00 51.62 202 GLY A C 1
ATOM 1639 O O . GLY A 1 202 ? 8.306 9.946 -34.780 1.00 51.62 202 GLY A O 1
ATOM 1640 N N . TYR A 1 203 ? 8.163 7.731 -34.430 1.00 56.94 203 TYR A N 1
ATOM 1641 C CA . TYR A 1 203 ? 9.618 7.570 -34.348 1.00 56.94 203 TYR A CA 1
ATOM 1642 C C . TYR A 1 203 ? 10.242 7.834 -35.725 1.00 56.94 203 TYR A C 1
ATOM 1644 O O . TYR A 1 203 ? 10.151 7.011 -36.638 1.00 56.94 203 TYR A O 1
ATOM 1652 N N . GLN A 1 204 ? 10.876 8.995 -35.868 1.00 52.56 204 GLN A N 1
ATOM 1653 C CA . GLN A 1 204 ? 11.898 9.215 -36.875 1.00 52.56 204 GLN A CA 1
ATOM 1654 C C . GLN A 1 204 ? 13.247 9.014 -36.183 1.00 52.56 204 GLN A C 1
ATOM 1656 O O . GLN A 1 204 ? 13.537 9.739 -35.227 1.00 52.56 204 GLN A O 1
ATOM 1661 N N . PRO A 1 205 ? 14.052 8.024 -36.608 1.00 56.62 205 PRO A N 1
ATOM 1662 C CA . PRO A 1 205 ? 15.406 7.891 -36.104 1.00 56.62 205 PRO A CA 1
ATOM 1663 C C . PRO A 1 205 ? 16.150 9.218 -36.292 1.00 56.62 205 PRO A C 1
ATOM 1665 O O . PRO A 1 205 ? 15.902 9.901 -37.292 1.00 56.62 205 PRO A O 1
ATOM 1668 N N . PRO A 1 206 ? 17.036 9.606 -35.355 1.00 60.31 206 PRO A N 1
ATOM 1669 C CA . PRO A 1 206 ? 17.850 10.798 -35.538 1.00 60.31 206 PRO A CA 1
ATOM 1670 C C . PRO A 1 206 ? 18.582 10.705 -36.878 1.00 60.31 206 PRO A C 1
ATOM 1672 O O . PRO A 1 206 ? 19.048 9.626 -37.259 1.00 60.31 206 PRO A O 1
ATOM 1675 N N . GLU A 1 207 ? 18.668 11.822 -37.604 1.00 58.94 207 GLU A N 1
ATOM 1676 C CA . GLU A 1 207 ? 19.506 11.882 -38.797 1.00 58.94 207 GLU A CA 1
ATOM 1677 C C . GLU A 1 207 ? 20.921 11.480 -38.383 1.00 58.94 207 GLU A C 1
ATOM 1679 O O . GLU A 1 207 ? 21.564 12.151 -37.571 1.00 58.94 207 GLU A O 1
ATOM 1684 N N . ILE A 1 208 ? 21.395 10.346 -38.906 1.00 54.88 208 ILE A N 1
ATOM 1685 C CA . ILE A 1 208 ? 22.792 9.960 -38.764 1.00 54.88 208 ILE A CA 1
ATOM 1686 C C . ILE A 1 208 ? 23.575 11.039 -39.502 1.00 54.88 208 ILE A C 1
ATOM 1688 O O . ILE A 1 208 ? 23.649 11.040 -40.730 1.00 54.88 208 ILE A O 1
ATOM 1692 N N . VAL A 1 209 ? 24.140 11.986 -38.757 1.00 52.47 209 VAL A N 1
ATOM 1693 C CA . VAL A 1 209 ? 25.128 12.903 -39.309 1.00 52.47 209 VAL A CA 1
ATOM 1694 C C . VAL A 1 209 ? 26.348 12.037 -39.593 1.00 52.47 209 VAL A C 1
ATOM 1696 O O . VAL A 1 209 ? 27.104 11.705 -38.680 1.00 52.47 209 VAL A O 1
ATOM 1699 N N . GLU A 1 210 ? 26.496 11.596 -40.842 1.00 47.06 210 GLU A N 1
ATOM 1700 C CA . GLU A 1 210 ? 27.671 10.881 -41.337 1.00 47.06 210 GLU A CA 1
ATOM 1701 C C . GLU A 1 210 ? 28.919 11.758 -41.153 1.00 47.06 210 GLU A C 1
ATOM 1703 O O . GLU A 1 210 ? 29.365 12.463 -42.049 1.00 47.06 210 GLU A O 1
ATOM 1708 N N . ASN A 1 211 ? 29.489 11.731 -39.954 1.00 50.03 211 ASN A N 1
ATOM 1709 C CA . ASN A 1 211 ? 30.829 12.219 -39.659 1.00 50.03 211 ASN A CA 1
ATOM 1710 C C . ASN A 1 211 ? 31.636 11.140 -38.922 1.00 50.03 211 ASN A C 1
ATOM 1712 O O . ASN A 1 211 ? 32.537 11.444 -38.143 1.00 50.03 211 ASN A O 1
ATOM 1716 N N . PHE A 1 212 ? 31.370 9.865 -39.223 1.00 46.53 212 PHE A N 1
ATOM 1717 C CA . PHE A 1 212 ? 32.368 8.816 -39.032 1.00 46.53 212 PHE A CA 1
ATOM 1718 C C . PHE A 1 212 ? 33.428 8.967 -40.125 1.00 46.53 212 PHE A C 1
ATOM 1720 O O . PHE A 1 212 ? 33.361 8.349 -41.184 1.00 46.53 212 PHE A O 1
ATOM 1727 N N . ARG A 1 213 ? 34.408 9.837 -39.878 1.00 43.44 213 ARG A N 1
ATOM 1728 C CA . ARG A 1 213 ? 35.676 9.777 -40.603 1.00 43.44 213 ARG A CA 1
ATOM 1729 C C . ARG A 1 213 ? 36.467 8.592 -40.049 1.00 43.44 213 ARG A C 1
ATOM 1731 O O . ARG A 1 213 ? 36.959 8.669 -38.925 1.00 43.44 213 ARG A O 1
ATOM 1738 N N . LEU A 1 214 ? 36.518 7.510 -40.825 1.00 38.62 214 LEU A N 1
ATOM 1739 C CA . LEU A 1 214 ? 37.586 6.508 -40.754 1.00 38.62 214 LEU A CA 1
ATOM 1740 C C . LEU A 1 214 ? 38.914 7.127 -41.211 1.00 38.62 214 LEU A C 1
ATOM 1742 O O . LEU A 1 214 ? 38.874 7.986 -42.124 1.00 38.62 214 LEU A O 1
#

Sequence (214 aa):
MNATEFARNLTNIVSSIQWQPHGENLPNEQWLILVYRYFTEVNKRSLPVDELKKISLVPGNDSQLYQGGLIKTPLLLGDNIDEKIIAAIKYFGVTLVEASAELEEAIFKFVEKHPEVLIWKITAPDVLDSLYAIFETQGLPIYHQKHYTNLLNFLADSTWLTGDKKYNPERKEKLRQLPIYLTVADEIVSLDEENVYLPGEGYQPPEIVENFRL

Foldseek 3Di:
DAQQVVLQVCVVQQPFFQADQPDPGPPHVVVLLVVLQVQLPDALVRRNLVSQQVHQNFQWPVRGGHRFPDLLRAAEEDPPDDVLQVVLLVQFVRTHGDDPPSSSVSVVSSCVSHPPRGHHHDALLSSLSNSLVCCVPPRGDDDDPSSLVSNVCRNPDPVQCDDPNHDDPVSVVSQQQHQSDQDPVRGGGHNPDPPRDDPDPPDDDPPPPPPPDD